Protein AF-A0A9P5JRZ0-F1 (afdb_monomer)

Mean predicted aligned error: 9.79 Å

Sequence (304 aa):
MELWIAKVPDGDSDELYQRGLAAVNDESRARIGRFFRRPDAWRCLLGRLLARHLREHLQSEITFATTSAGKPYIENNRDDNPIAYNVAHDNSFVVLAADFHATSPAVSAIGVDVMKCVLPRSLTLPGFVEILTDQLSPAERVALRQPHPLLSSNITSPTLLQHIFWLWTVKEALTKCLGLGLGFDFSRISLDIFAAVEAYESQTPPLLIDGAPLRGYELTLMEIASPTGDDTYQCVIAKRTFTASEPSDEPRPPAFPTDPTIPLARIIIRPRISFSTGSIIDNEIYMRDAEGVIDTAVDREDKP

Structure (mmCIF, N/CA/C/O backbone):
data_AF-A0A9P5JRZ0-F1
#
_entry.id   AF-A0A9P5JRZ0-F1
#
loop_
_atom_site.group_PDB
_atom_site.id
_atom_site.type_symbol
_atom_site.label_atom_id
_atom_site.label_alt_id
_atom_site.label_comp_id
_atom_site.label_asym_id
_atom_site.label_entity_id
_atom_site.label_seq_id
_atom_site.pdbx_PDB_ins_code
_atom_site.Cartn_x
_atom_site.Cartn_y
_atom_site.Cartn_z
_atom_site.occupancy
_atom_site.B_iso_or_equiv
_atom_site.auth_seq_id
_atom_site.auth_comp_id
_atom_site.auth_asym_id
_atom_site.auth_atom_id
_atom_site.pdbx_PDB_model_num
ATOM 1 N N . MET A 1 1 ? -7.198 14.589 0.208 1.00 83.69 1 MET A N 1
ATOM 2 C CA . MET A 1 1 ? -6.679 13.210 0.320 1.00 83.69 1 MET A CA 1
ATOM 3 C C . MET A 1 1 ? -5.597 13.261 1.365 1.00 83.69 1 MET A C 1
ATOM 5 O O . MET A 1 1 ? -4.731 14.115 1.248 1.00 83.69 1 MET A O 1
ATOM 9 N N . GLU A 1 2 ? -5.647 12.375 2.343 1.00 88.12 2 GLU A N 1
ATOM 10 C CA . GLU A 1 2 ? -4.689 12.332 3.445 1.00 88.12 2 GLU A CA 1
ATOM 11 C C . GLU A 1 2 ? -3.992 10.976 3.517 1.00 88.12 2 GLU A C 1
ATOM 13 O O . GLU A 1 2 ? -4.518 9.969 3.032 1.00 88.12 2 GLU A O 1
ATOM 18 N N . LEU A 1 3 ? -2.797 10.967 4.110 1.00 88.56 3 LEU A N 1
ATOM 19 C CA . LEU A 1 3 ? -1.978 9.780 4.326 1.00 88.56 3 LEU A CA 1
ATOM 20 C C . LEU A 1 3 ? -1.553 9.709 5.792 1.00 88.56 3 LEU A C 1
ATOM 22 O O . LEU A 1 3 ? -0.866 10.582 6.297 1.00 88.56 3 LEU A O 1
ATOM 26 N N . TRP A 1 4 ? -1.865 8.620 6.469 1.00 88.94 4 TRP A N 1
ATOM 27 C CA . TRP A 1 4 ? -1.402 8.351 7.826 1.00 88.94 4 TRP A CA 1
ATOM 28 C C . TRP A 1 4 ? -0.421 7.181 7.816 1.00 88.94 4 TRP A C 1
ATOM 30 O O . TRP A 1 4 ? -0.578 6.254 7.025 1.00 88.94 4 TRP A O 1
ATOM 40 N N . ILE A 1 5 ? 0.618 7.224 8.653 1.00 86.94 5 ILE A N 1
ATOM 41 C CA . ILE A 1 5 ? 1.784 6.329 8.589 1.00 86.94 5 ILE A CA 1
ATOM 42 C C . ILE A 1 5 ? 2.149 5.832 9.998 1.00 86.94 5 ILE A C 1
ATOM 44 O O . ILE A 1 5 ? 2.913 6.451 10.717 1.00 86.94 5 ILE A O 1
ATOM 48 N N . ALA A 1 6 ? 1.705 4.662 10.428 1.00 86.50 6 ALA A N 1
ATOM 49 C CA . ALA A 1 6 ? 2.180 4.085 11.685 1.00 86.50 6 ALA A CA 1
ATOM 50 C C . ALA A 1 6 ? 3.507 3.329 11.494 1.00 86.50 6 ALA A C 1
ATOM 52 O O . ALA A 1 6 ? 3.605 2.460 10.626 1.00 86.50 6 ALA A O 1
ATOM 53 N N . LYS A 1 7 ? 4.514 3.585 12.341 1.00 85.88 7 LYS A N 1
ATOM 54 C CA . LYS A 1 7 ? 5.702 2.723 12.439 1.00 85.88 7 LYS A CA 1
ATOM 55 C C . LYS A 1 7 ? 5.456 1.607 13.449 1.00 85.88 7 LYS A C 1
ATOM 57 O O . LYS A 1 7 ? 5.009 1.860 14.562 1.00 85.88 7 LYS A O 1
ATOM 62 N N . VAL A 1 8 ? 5.804 0.384 13.072 1.00 86.38 8 VAL A N 1
ATOM 63 C CA . VAL A 1 8 ? 5.872 -0.768 13.973 1.00 86.38 8 VAL A CA 1
ATOM 64 C C . VAL A 1 8 ? 6.998 -0.532 14.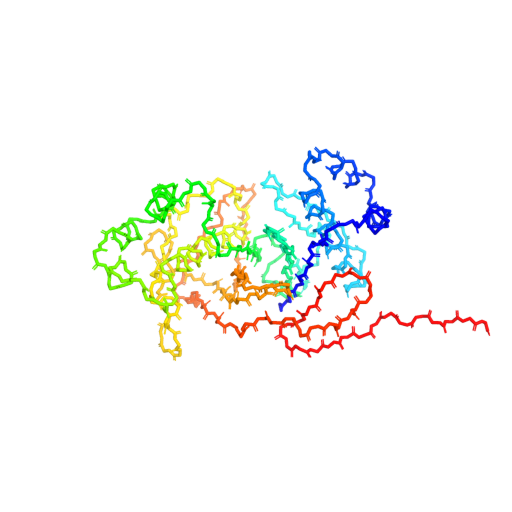994 1.00 86.38 8 VAL A C 1
ATOM 66 O O . VAL A 1 8 ? 8.124 -0.237 14.576 1.00 86.38 8 VAL A O 1
ATOM 69 N N . PRO A 1 9 ? 6.728 -0.648 16.308 1.00 82.38 9 PRO A N 1
ATOM 70 C CA . PRO A 1 9 ? 7.752 -0.495 17.338 1.00 82.38 9 PRO A CA 1
ATOM 71 C C . PRO A 1 9 ? 8.923 -1.470 17.155 1.00 82.38 9 PRO A C 1
ATOM 73 O O . PRO A 1 9 ? 8.731 -2.631 16.786 1.00 82.38 9 PRO A O 1
ATOM 76 N N . ASP A 1 10 ? 10.137 -0.993 17.439 1.00 74.50 10 ASP A N 1
ATOM 77 C CA . ASP A 1 10 ? 11.334 -1.834 17.491 1.00 74.50 10 ASP A CA 1
ATOM 78 C C . ASP A 1 10 ? 11.529 -2.342 18.932 1.00 74.50 10 ASP A C 1
ATOM 80 O O . ASP A 1 10 ? 11.393 -1.570 19.878 1.00 74.50 10 ASP A O 1
ATOM 84 N N . GLY A 1 11 ? 11.896 -3.614 19.114 1.00 74.62 11 GLY A N 1
ATOM 85 C CA . GLY A 1 11 ? 12.234 -4.166 20.436 1.00 74.62 11 GLY A CA 1
ATOM 86 C C . GLY A 1 11 ? 11.036 -4.556 21.316 1.00 74.62 11 GLY A C 1
ATOM 87 O O . GLY A 1 11 ? 9.965 -4.906 20.811 1.00 74.62 11 GLY A O 1
ATOM 88 N N . ASP A 1 12 ? 11.255 -4.567 22.638 1.00 72.56 12 ASP A N 1
ATOM 89 C CA . ASP A 1 12 ? 10.229 -4.914 23.630 1.00 72.56 12 ASP A CA 1
ATOM 90 C C . ASP A 1 12 ? 9.210 -3.778 23.761 1.00 72.56 12 ASP A C 1
ATOM 92 O O . ASP A 1 12 ? 9.544 -2.632 24.055 1.00 72.56 12 ASP A O 1
ATOM 96 N N . SER A 1 13 ? 7.962 -4.111 23.466 1.00 81.81 13 SER A N 1
ATOM 97 C CA . SER A 1 13 ? 6.842 -3.183 23.322 1.00 81.81 13 SER A CA 1
ATOM 98 C C . SER A 1 13 ? 5.546 -3.833 23.814 1.00 81.81 13 SER A C 1
ATOM 100 O O . SER A 1 13 ? 4.451 -3.526 23.341 1.00 81.81 13 SER A O 1
ATOM 102 N N . ASP A 1 14 ? 5.652 -4.779 24.749 1.00 84.50 14 ASP A N 1
ATOM 103 C CA . ASP A 1 14 ? 4.526 -5.627 25.127 1.00 84.50 14 ASP A CA 1
ATOM 104 C C . ASP A 1 14 ? 3.407 -4.868 25.840 1.00 84.50 14 ASP A C 1
ATOM 106 O O . ASP A 1 14 ? 2.242 -5.054 25.489 1.00 84.50 14 ASP A O 1
ATOM 110 N N . GLU A 1 15 ? 3.724 -3.972 26.776 1.00 80.94 15 GLU A N 1
ATOM 111 C CA . GLU A 1 15 ? 2.713 -3.149 27.461 1.00 80.94 15 GLU A CA 1
ATOM 112 C C . GLU A 1 15 ? 1.883 -2.338 26.466 1.00 80.94 15 GLU A C 1
ATOM 114 O O . GLU A 1 15 ? 0.653 -2.281 26.518 1.00 80.94 15 GLU A O 1
ATOM 119 N N . LEU A 1 16 ? 2.576 -1.747 25.508 1.00 82.19 16 LEU A N 1
ATOM 120 C CA . LEU A 1 16 ? 1.994 -0.950 24.458 1.00 82.19 16 LEU A CA 1
ATOM 121 C C . LEU A 1 16 ? 1.150 -1.785 23.496 1.00 82.19 16 LEU A C 1
ATOM 123 O O . LEU A 1 16 ? 0.033 -1.399 23.149 1.00 82.19 16 LEU A O 1
ATOM 127 N N . TYR A 1 17 ? 1.637 -2.963 23.117 1.00 83.50 17 TYR A N 1
ATOM 128 C CA . TYR A 1 17 ? 0.852 -3.907 22.338 1.00 83.50 17 TYR A CA 1
ATOM 129 C C . TYR A 1 17 ? -0.448 -4.275 23.058 1.00 83.50 17 TYR A C 1
ATOM 131 O O . TYR A 1 17 ? -1.508 -4.313 22.434 1.00 83.50 17 TYR A O 1
ATOM 139 N N . GLN A 1 18 ? -0.392 -4.525 24.372 1.00 86.25 18 GLN A N 1
ATOM 140 C CA . GLN A 1 18 ? -1.586 -4.827 25.164 1.00 86.25 18 GLN A CA 1
ATOM 141 C C . GLN A 1 18 ? -2.550 -3.636 25.216 1.00 86.25 18 GLN A C 1
ATOM 143 O O . GLN A 1 18 ? -3.758 -3.832 25.065 1.00 86.25 18 GLN A O 1
ATOM 148 N N . ARG A 1 19 ? -2.039 -2.404 25.351 1.00 85.88 19 ARG A N 1
ATOM 149 C CA . ARG A 1 19 ? -2.852 -1.178 25.256 1.00 85.88 19 ARG A CA 1
ATOM 150 C C . ARG A 1 19 ? -3.543 -1.066 23.897 1.00 85.88 19 ARG A C 1
ATOM 152 O O . ARG A 1 19 ? -4.751 -0.845 23.849 1.00 85.88 19 ARG A O 1
ATOM 159 N N . GLY A 1 20 ? -2.817 -1.287 22.802 1.00 86.00 20 GLY A N 1
ATOM 160 C CA . GLY A 1 20 ? -3.388 -1.282 21.457 1.00 86.00 20 GLY A CA 1
ATOM 161 C C . GLY A 1 20 ? -4.443 -2.376 21.268 1.00 86.00 20 GLY A C 1
ATOM 162 O O . GLY A 1 20 ? -5.524 -2.110 20.745 1.00 86.00 20 GLY A O 1
ATOM 163 N N . LEU A 1 21 ? -4.193 -3.595 21.759 1.00 87.19 21 LEU A N 1
ATOM 164 C CA . LEU A 1 21 ? -5.193 -4.664 21.741 1.00 87.19 21 LEU A CA 1
ATOM 165 C C . LEU A 1 21 ? -6.454 -4.283 22.522 1.00 87.19 21 LEU A C 1
ATOM 167 O O . LEU A 1 21 ? -7.561 -4.587 22.084 1.00 87.19 21 LEU A O 1
ATOM 171 N N . ALA A 1 22 ? -6.324 -3.633 23.680 1.00 86.38 22 ALA A N 1
ATOM 172 C CA . ALA A 1 22 ? -7.466 -3.150 24.455 1.00 86.38 22 ALA A CA 1
ATOM 173 C C . ALA A 1 22 ? -8.319 -2.126 23.682 1.00 86.38 22 ALA A C 1
ATOM 175 O O . ALA A 1 22 ? -9.522 -2.055 23.909 1.00 86.38 22 ALA A O 1
ATOM 176 N N . ALA A 1 23 ? -7.727 -1.405 22.726 1.00 84.50 23 ALA A N 1
ATOM 177 C CA . ALA A 1 23 ? -8.405 -0.417 21.895 1.00 84.50 23 ALA A CA 1
ATOM 178 C C . ALA A 1 23 ? -9.133 -0.992 20.658 1.00 84.50 23 ALA A C 1
ATOM 180 O O . ALA A 1 23 ? -9.795 -0.232 19.946 1.00 84.50 23 ALA A O 1
ATOM 181 N N . VAL A 1 24 ? -9.061 -2.300 20.385 1.00 85.88 24 VAL A N 1
ATOM 182 C CA . VAL A 1 24 ? -9.801 -2.938 19.279 1.00 85.88 24 VAL A CA 1
ATOM 183 C C . VAL A 1 24 ? -10.891 -3.886 19.786 1.00 85.88 24 VAL A C 1
ATOM 185 O O . VAL A 1 24 ? -10.841 -4.374 20.915 1.00 85.88 24 VAL A O 1
ATOM 188 N N . ASN A 1 25 ? -11.888 -4.161 18.939 1.00 87.25 25 ASN A N 1
ATOM 189 C CA . ASN A 1 25 ? -12.967 -5.097 19.265 1.00 87.25 25 ASN A CA 1
ATOM 190 C C . ASN A 1 25 ? -12.468 -6.553 19.364 1.00 87.25 25 ASN A C 1
ATOM 192 O O . ASN A 1 25 ? -11.380 -6.895 18.890 1.00 87.25 25 ASN A O 1
ATOM 196 N N . ASP A 1 26 ? -13.279 -7.426 19.964 1.00 90.94 26 ASP A N 1
ATOM 197 C CA . ASP A 1 26 ? -12.890 -8.816 20.235 1.00 90.94 26 ASP A CA 1
ATOM 198 C C . ASP A 1 26 ? -12.623 -9.630 18.968 1.00 90.94 26 ASP A C 1
ATOM 200 O O . ASP A 1 26 ? -11.699 -10.444 18.941 1.00 90.94 26 ASP A O 1
ATOM 204 N N . GLU A 1 27 ? -13.358 -9.366 17.887 1.00 89.81 27 GLU A N 1
ATOM 205 C CA . GLU A 1 27 ? -13.106 -9.992 16.588 1.00 89.81 27 GLU A CA 1
ATOM 206 C C . GLU A 1 27 ? -11.708 -9.636 16.055 1.00 89.81 27 GLU A C 1
ATOM 208 O O . GLU A 1 27 ? -10.939 -10.514 15.649 1.00 89.81 27 GLU A O 1
ATOM 213 N N . SER A 1 28 ? -11.338 -8.352 16.109 1.00 89.31 28 SER A N 1
ATOM 214 C CA . SER A 1 28 ? -10.008 -7.885 15.710 1.00 89.31 28 SER A CA 1
ATOM 215 C C . SER A 1 28 ? -8.934 -8.479 16.611 1.00 89.31 28 SER A C 1
ATOM 217 O O . SER A 1 28 ? -7.938 -8.985 16.100 1.00 89.31 28 SER A O 1
ATOM 219 N N . ARG A 1 29 ? -9.150 -8.493 17.932 1.00 93.38 29 ARG A N 1
ATOM 220 C CA . ARG A 1 29 ? -8.233 -9.090 18.914 1.00 93.38 29 ARG A CA 1
ATOM 221 C C . ARG A 1 29 ? -7.984 -10.571 18.614 1.00 93.38 29 ARG A C 1
ATOM 223 O O . ARG A 1 29 ? -6.832 -11.000 18.561 1.00 93.38 29 ARG A O 1
ATOM 230 N N . ALA A 1 30 ? -9.043 -11.335 18.343 1.00 94.12 30 ALA A N 1
ATOM 231 C CA . ALA A 1 30 ? -8.952 -12.747 17.987 1.00 94.12 30 ALA A CA 1
ATOM 232 C C . ALA A 1 30 ? -8.201 -12.962 16.666 1.00 94.12 30 ALA A C 1
ATOM 234 O O . ALA A 1 30 ? -7.368 -13.861 16.572 1.00 94.12 30 ALA A O 1
ATOM 235 N N . ARG A 1 31 ? -8.453 -12.130 15.646 1.00 92.31 31 ARG A N 1
ATOM 236 C CA . ARG A 1 31 ? -7.736 -12.193 14.363 1.00 92.31 31 ARG A CA 1
ATOM 237 C C . ARG A 1 31 ? -6.253 -11.860 14.519 1.00 92.31 31 ARG A C 1
ATOM 239 O O . ARG A 1 31 ? -5.422 -12.569 13.961 1.00 92.31 31 ARG A O 1
ATOM 246 N N . ILE A 1 32 ? -5.924 -10.827 15.292 1.00 94.94 32 ILE A N 1
ATOM 247 C CA . ILE A 1 32 ? -4.542 -10.430 15.585 1.00 94.94 32 ILE A CA 1
ATOM 248 C C . ILE A 1 32 ? -3.807 -11.559 16.333 1.00 94.94 32 ILE A C 1
ATOM 250 O O . ILE A 1 32 ? -2.664 -11.873 16.010 1.00 94.94 32 ILE A O 1
ATOM 254 N N . GLY A 1 33 ? -4.477 -12.237 17.269 1.00 93.38 33 GLY A N 1
ATOM 255 C CA . GLY A 1 33 ? -3.911 -13.366 18.015 1.00 93.38 33 GLY A CA 1
ATOM 256 C C . GLY A 1 33 ? -3.585 -14.614 17.181 1.00 93.38 33 GLY A C 1
ATOM 257 O O . GLY A 1 33 ? -2.902 -15.503 17.679 1.00 93.38 33 GLY A O 1
ATOM 258 N N . ARG A 1 34 ? -4.041 -14.701 15.921 1.00 95.56 34 ARG A N 1
ATOM 259 C CA . ARG A 1 34 ? -3.742 -15.833 15.018 1.00 95.56 34 ARG A CA 1
ATOM 260 C C . ARG A 1 34 ? -2.405 -15.700 14.289 1.00 95.56 34 ARG A C 1
ATOM 262 O O . ARG A 1 34 ? -1.953 -16.674 13.691 1.00 95.56 34 ARG A O 1
ATOM 269 N N . PHE A 1 35 ? -1.783 -14.521 14.288 1.00 94.19 35 PHE A N 1
ATOM 270 C CA . PHE A 1 35 ? -0.494 -14.339 13.626 1.00 94.19 35 PHE A CA 1
ATOM 271 C C . PHE A 1 35 ? 0.615 -15.046 14.403 1.00 94.19 35 PHE A C 1
ATOM 273 O O . PHE A 1 35 ? 0.828 -14.787 15.583 1.00 94.19 35 PHE A O 1
ATOM 280 N N . PHE A 1 36 ? 1.366 -15.903 13.709 1.00 93.44 36 PHE A N 1
ATOM 281 C CA . PHE A 1 36 ? 2.522 -16.584 14.291 1.00 93.44 36 PHE A CA 1
ATOM 282 C C . PHE A 1 36 ? 3.660 -15.608 14.621 1.00 93.44 36 PHE A C 1
ATOM 284 O O . PHE A 1 36 ? 4.330 -15.739 15.643 1.00 93.44 36 PHE A O 1
ATOM 291 N N . ARG A 1 37 ? 3.894 -14.614 13.753 1.00 92.31 37 ARG A N 1
ATOM 292 C CA . ARG A 1 37 ? 4.981 -13.645 13.920 1.00 92.31 37 ARG A CA 1
ATOM 293 C C . ARG A 1 37 ? 4.463 -12.357 14.551 1.00 92.31 37 ARG A C 1
ATOM 295 O O . ARG A 1 37 ? 3.553 -11.718 14.027 1.00 92.31 37 ARG A O 1
ATOM 302 N N . ARG A 1 38 ? 5.133 -11.919 15.620 1.00 91.25 38 ARG A N 1
ATOM 303 C CA . ARG A 1 38 ? 4.838 -10.669 16.338 1.00 91.25 38 ARG A CA 1
ATOM 304 C C . ARG A 1 38 ? 4.779 -9.420 15.436 1.00 91.25 38 ARG A C 1
ATOM 306 O O . ARG A 1 38 ? 3.836 -8.652 15.603 1.00 91.25 38 ARG A O 1
ATOM 313 N N . PRO A 1 39 ? 5.686 -9.215 14.457 1.00 91.62 39 PRO A N 1
ATOM 314 C CA . PRO A 1 39 ? 5.591 -8.070 13.548 1.00 91.62 39 PRO A CA 1
ATOM 315 C C . PRO A 1 39 ? 4.323 -8.066 12.687 1.00 91.62 39 PRO A C 1
ATOM 317 O O . PRO A 1 39 ? 3.767 -7.005 12.426 1.00 91.62 39 PRO A O 1
ATOM 320 N N . ASP A 1 40 ? 3.833 -9.235 12.269 1.00 93.75 40 ASP A N 1
ATOM 321 C CA . ASP A 1 40 ? 2.613 -9.331 11.457 1.00 93.75 40 ASP A CA 1
ATOM 322 C C . ASP A 1 40 ? 1.378 -9.002 12.312 1.00 93.75 40 ASP A C 1
ATOM 324 O O . ASP A 1 40 ? 0.487 -8.273 11.871 1.00 93.75 40 ASP A O 1
ATOM 328 N N . ALA A 1 41 ? 1.373 -9.452 13.573 1.00 94.31 41 ALA A N 1
ATOM 329 C CA . ALA A 1 41 ? 0.354 -9.087 14.554 1.00 94.31 41 ALA A CA 1
ATOM 330 C C . ALA A 1 41 ? 0.321 -7.567 14.799 1.00 94.31 41 ALA A C 1
ATOM 332 O O . ALA A 1 41 ? -0.753 -6.965 14.782 1.00 94.31 41 ALA A O 1
ATOM 333 N N . TRP A 1 42 ? 1.492 -6.937 14.950 1.00 93.06 42 TRP A N 1
ATOM 334 C CA . TRP A 1 42 ? 1.631 -5.483 15.059 1.00 93.06 42 TRP A CA 1
ATOM 335 C C . TRP A 1 42 ? 1.083 -4.744 13.840 1.00 93.06 42 TRP A C 1
ATOM 337 O O . TRP A 1 42 ? 0.300 -3.812 14.001 1.00 93.06 42 TRP A O 1
ATOM 347 N N . ARG A 1 43 ? 1.443 -5.162 12.620 1.00 94.44 43 ARG A N 1
ATOM 348 C CA . ARG A 1 43 ? 0.928 -4.527 11.395 1.00 94.44 43 ARG A CA 1
ATOM 349 C C . ARG A 1 43 ? -0.589 -4.632 11.299 1.00 94.44 43 ARG A C 1
ATOM 351 O O . ARG A 1 43 ? -1.253 -3.662 10.940 1.00 94.44 43 ARG A O 1
ATOM 358 N N . CYS A 1 44 ? -1.146 -5.787 11.668 1.00 93.94 44 CYS A N 1
ATOM 359 C CA . CYS A 1 44 ? -2.592 -5.962 11.717 1.00 93.94 44 CYS A CA 1
ATOM 360 C C . CYS A 1 44 ? -3.239 -5.046 12.764 1.00 93.94 44 CYS A C 1
ATOM 362 O O . CYS A 1 44 ? -4.233 -4.390 12.453 1.00 93.94 44 CYS A O 1
ATOM 364 N N . LEU A 1 45 ? -2.665 -4.962 13.967 1.00 93.19 45 LEU A N 1
ATOM 365 C CA . LEU A 1 45 ? -3.140 -4.086 15.035 1.00 93.19 45 LEU A CA 1
ATOM 366 C C . LEU A 1 45 ? -3.123 -2.613 14.607 1.00 93.19 45 LEU A C 1
ATOM 368 O O . LEU A 1 45 ? -4.160 -1.958 14.648 1.00 93.19 45 LEU A O 1
ATOM 372 N N . LEU A 1 46 ? -1.986 -2.111 14.125 1.00 92.50 46 LEU A N 1
ATOM 373 C CA . LEU A 1 46 ? -1.840 -0.723 13.682 1.00 92.50 46 LEU A CA 1
ATOM 374 C C . LEU A 1 46 ? -2.783 -0.383 12.524 1.00 92.50 46 LEU A C 1
ATOM 376 O O . LEU A 1 46 ? -3.369 0.692 12.520 1.00 92.50 46 LEU A O 1
ATOM 380 N N . GLY A 1 47 ? -3.018 -1.307 11.587 1.00 92.31 47 GLY A N 1
ATOM 381 C CA . GLY A 1 47 ? -4.004 -1.100 10.521 1.00 92.31 47 GLY A CA 1
ATOM 382 C C . GLY A 1 47 ? -5.432 -0.924 11.052 1.00 92.31 47 GLY A C 1
ATOM 383 O O . GLY A 1 47 ? -6.199 -0.122 10.518 1.00 92.31 47 GLY A O 1
ATOM 384 N N . ARG A 1 48 ? -5.795 -1.632 12.132 1.00 91.06 48 ARG A N 1
ATOM 385 C CA . ARG A 1 48 ? -7.091 -1.457 12.813 1.00 91.06 48 ARG A CA 1
ATOM 386 C C . ARG A 1 48 ? -7.157 -0.153 13.595 1.00 91.06 48 ARG A C 1
ATOM 388 O O . ARG A 1 48 ? -8.200 0.494 13.568 1.00 91.06 48 ARG A O 1
ATOM 395 N N . LEU A 1 49 ? -6.069 0.235 14.256 1.00 89.69 49 LEU A N 1
ATOM 396 C CA . LEU A 1 49 ? -5.998 1.492 14.997 1.00 89.69 49 LEU A CA 1
ATOM 397 C C . LEU A 1 49 ? -6.046 2.705 14.061 1.00 89.69 49 LEU A C 1
ATOM 399 O O . LEU A 1 49 ? -6.786 3.634 14.345 1.00 89.69 49 LEU A O 1
ATOM 403 N N . LEU A 1 50 ? -5.378 2.662 12.905 1.00 90.25 50 LEU A N 1
ATOM 404 C CA . LEU A 1 50 ? -5.480 3.700 11.871 1.00 90.25 50 LEU A CA 1
ATOM 405 C C . LEU A 1 50 ? -6.913 3.839 11.333 1.00 90.25 50 LEU A C 1
ATOM 407 O O . LEU A 1 50 ? -7.421 4.947 11.202 1.00 90.25 50 LEU A O 1
ATOM 411 N N . ALA A 1 51 ? -7.601 2.725 11.062 1.00 89.00 51 ALA A N 1
ATOM 412 C CA . ALA A 1 51 ? -9.005 2.773 10.650 1.00 89.00 51 ALA A CA 1
ATOM 413 C C . ALA A 1 51 ? -9.914 3.301 11.773 1.00 89.00 51 ALA A C 1
ATOM 415 O O . ALA A 1 51 ? -10.853 4.046 11.520 1.00 89.00 51 ALA A O 1
ATOM 416 N N . ARG A 1 52 ? -9.637 2.959 13.033 1.00 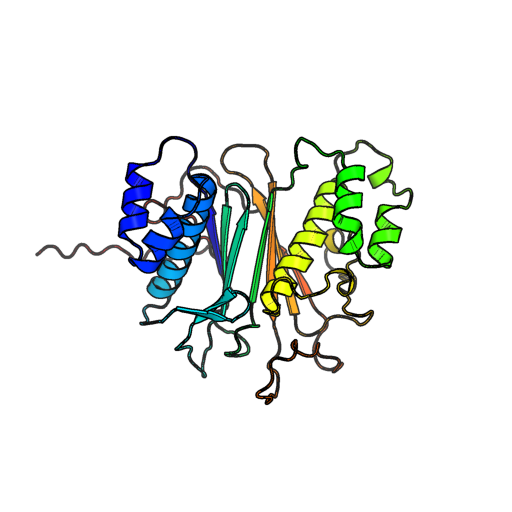86.50 52 ARG A N 1
ATOM 417 C CA . ARG A 1 52 ? -10.343 3.554 14.170 1.00 86.50 52 ARG A CA 1
ATOM 418 C C . ARG A 1 52 ? -10.076 5.060 14.264 1.00 86.50 52 ARG A C 1
ATOM 420 O O . ARG A 1 52 ? -11.023 5.807 14.480 1.00 86.50 52 ARG A O 1
ATOM 427 N N . HIS A 1 53 ? -8.841 5.498 14.048 1.00 85.81 53 HIS A N 1
ATOM 428 C CA . HIS A 1 53 ? -8.514 6.916 14.021 1.00 85.81 53 HIS A CA 1
ATOM 429 C C . HIS A 1 53 ? -9.277 7.648 12.909 1.00 85.81 53 HIS A C 1
ATOM 431 O O . HIS A 1 53 ? -9.807 8.721 13.161 1.00 85.81 53 HIS A O 1
ATOM 437 N N . LEU A 1 54 ? -9.452 7.036 11.727 1.00 86.19 54 LEU A N 1
ATOM 438 C CA . LEU A 1 54 ? -10.323 7.580 10.673 1.00 86.19 54 LEU A CA 1
ATOM 439 C C . LEU A 1 54 ? -11.721 7.916 11.200 1.00 86.19 54 LEU A C 1
ATOM 441 O O . LEU A 1 54 ? -12.248 8.987 10.920 1.00 86.19 54 LEU A O 1
ATOM 445 N N . ARG A 1 55 ? -12.322 7.004 11.971 1.00 85.94 55 ARG A N 1
ATOM 446 C CA . ARG A 1 55 ? -13.642 7.218 12.579 1.00 85.94 55 ARG A CA 1
ATOM 447 C C . ARG A 1 55 ? -13.632 8.404 13.542 1.00 85.94 55 ARG A C 1
ATOM 449 O O . ARG A 1 55 ? -14.551 9.215 13.504 1.00 85.94 55 ARG A O 1
ATOM 456 N N . GLU A 1 56 ? -12.617 8.486 14.396 1.00 84.50 56 GLU A N 1
ATOM 457 C CA . GLU A 1 56 ? -12.474 9.562 15.383 1.00 84.50 56 GLU A CA 1
ATOM 458 C C . GLU A 1 56 ? -12.278 10.920 14.692 1.00 84.50 56 GLU A C 1
ATOM 460 O O . GLU A 1 56 ? -12.984 11.874 15.012 1.00 84.50 56 GLU A O 1
ATOM 465 N N . HIS A 1 57 ? -11.414 10.973 13.674 1.00 83.06 57 HIS A N 1
ATOM 466 C CA . HIS A 1 57 ? -11.171 12.153 12.844 1.00 83.06 57 HIS A CA 1
ATOM 467 C C . HIS A 1 57 ? -12.449 12.650 12.151 1.00 83.06 57 HIS A C 1
ATOM 469 O O . HIS A 1 57 ? -12.721 13.845 12.104 1.00 83.06 57 HIS A O 1
ATOM 475 N N . LEU A 1 58 ? -13.286 11.728 11.669 1.00 83.25 58 LEU A N 1
ATOM 476 C CA . LEU A 1 58 ? -14.554 12.059 11.021 1.00 83.25 58 LEU A CA 1
ATOM 477 C C . LEU A 1 58 ? -15.669 12.483 11.984 1.00 83.25 58 LEU A C 1
ATOM 479 O O . LEU A 1 58 ? -16.742 12.855 11.508 1.00 83.25 58 LEU A O 1
ATOM 483 N N . GLN A 1 59 ? -15.463 12.367 13.302 1.00 81.62 59 GLN A N 1
ATOM 484 C CA . GLN A 1 59 ? -16.457 12.671 14.341 1.00 81.62 59 GLN A CA 1
ATOM 485 C C . GLN A 1 59 ? -17.844 12.064 14.048 1.00 81.62 59 GLN A C 1
ATOM 487 O O . GLN A 1 59 ? -18.884 12.666 14.321 1.00 81.62 59 GLN A O 1
ATOM 492 N N . SER A 1 60 ? -17.869 10.872 13.448 1.00 75.75 60 SER A N 1
ATOM 493 C CA . SER A 1 60 ? -19.092 10.217 12.985 1.00 75.75 60 SER A CA 1
ATOM 494 C C . SER A 1 60 ? -19.096 8.729 13.310 1.00 75.75 60 SER A C 1
ATOM 496 O O . SER A 1 60 ? -18.060 8.064 13.358 1.00 75.75 60 SER A O 1
ATOM 498 N N . GLU A 1 61 ? -20.294 8.192 13.530 1.00 81.38 61 GLU A N 1
ATOM 499 C CA . GLU A 1 61 ? -20.518 6.771 13.794 1.00 81.38 61 GLU A CA 1
ATOM 500 C C . GLU A 1 61 ? -20.415 5.971 12.490 1.00 81.38 61 GLU A C 1
ATOM 502 O O . GLU A 1 61 ? -21.425 5.589 11.903 1.00 81.38 61 GLU A O 1
ATOM 507 N N . ILE A 1 62 ? -19.193 5.745 11.999 1.00 84.94 62 ILE A N 1
ATOM 508 C CA . ILE A 1 62 ? -18.956 4.928 10.801 1.00 84.94 62 ILE A CA 1
ATOM 509 C C . ILE A 1 62 ? -18.698 3.454 11.132 1.00 84.94 62 ILE A C 1
ATOM 511 O O . ILE A 1 62 ? -17.891 3.109 12.008 1.00 84.94 62 ILE A O 1
ATOM 515 N N . THR A 1 63 ? -19.342 2.559 10.387 1.00 87.44 63 THR A N 1
ATOM 516 C CA . THR A 1 63 ? -19.112 1.113 10.423 1.00 87.44 63 THR A CA 1
ATOM 517 C C . THR A 1 63 ? -18.191 0.697 9.282 1.00 87.44 63 THR A C 1
ATOM 519 O O . THR A 1 63 ? -18.251 1.216 8.169 1.00 87.44 63 THR A O 1
ATOM 522 N N . PHE A 1 64 ? -17.289 -0.238 9.577 1.00 88.19 64 PHE A N 1
ATOM 523 C CA . PHE A 1 64 ? -16.337 -0.761 8.604 1.00 88.19 64 PHE A CA 1
ATOM 524 C C . PHE A 1 64 ? -16.740 -2.168 8.193 1.00 88.19 64 PHE A C 1
ATOM 526 O O . PHE A 1 64 ? -17.010 -3.005 9.054 1.00 88.19 64 PHE A O 1
ATOM 533 N N . ALA A 1 65 ? -16.679 -2.443 6.897 1.00 87.25 65 ALA A N 1
ATOM 534 C CA . ALA A 1 65 ? -16.893 -3.763 6.324 1.00 87.25 65 ALA A CA 1
ATOM 535 C C . ALA A 1 65 ? -15.753 -4.118 5.360 1.00 87.25 65 ALA A C 1
ATOM 537 O O . ALA A 1 65 ? -14.836 -3.328 5.118 1.00 87.25 65 ALA A O 1
ATOM 538 N N . THR A 1 66 ? -15.772 -5.340 4.832 1.00 85.50 66 THR A N 1
ATOM 539 C CA . THR A 1 66 ? -14.804 -5.807 3.834 1.00 85.50 66 THR A CA 1
ATOM 540 C C . THR A 1 66 ? -15.521 -6.443 2.661 1.00 85.50 66 THR A C 1
ATOM 542 O O . THR A 1 66 ? -16.449 -7.223 2.853 1.00 85.50 66 THR A O 1
ATOM 545 N N . THR A 1 67 ? -15.063 -6.146 1.450 1.00 83.94 67 THR A N 1
ATOM 546 C CA . THR A 1 67 ? -15.533 -6.819 0.230 1.00 83.94 67 THR A CA 1
ATOM 547 C C . THR A 1 67 ? -15.170 -8.307 0.242 1.00 83.94 67 THR A C 1
ATOM 549 O O . THR A 1 67 ? -14.332 -8.748 1.032 1.00 83.94 67 THR A O 1
ATOM 552 N N . SER A 1 68 ? -15.730 -9.082 -0.690 1.00 81.12 68 SER A N 1
ATOM 553 C CA . SER A 1 68 ? -15.347 -10.486 -0.914 1.00 81.12 68 SER A CA 1
ATOM 554 C C . SER A 1 68 ? -13.858 -10.660 -1.248 1.00 81.12 68 SER A C 1
ATOM 556 O O . SER A 1 68 ? -13.262 -11.670 -0.883 1.00 81.12 68 SER A O 1
ATOM 558 N N . ALA A 1 69 ? -13.236 -9.655 -1.875 1.00 77.75 69 ALA A N 1
ATOM 559 C CA . ALA A 1 69 ? -11.799 -9.599 -2.148 1.00 77.75 69 ALA A CA 1
ATOM 560 C C . ALA A 1 69 ? -10.960 -9.124 -0.940 1.00 77.75 69 ALA A C 1
ATOM 562 O O . ALA A 1 69 ? -9.741 -8.997 -1.038 1.00 77.75 69 ALA A O 1
ATOM 563 N N . GLY A 1 70 ? -11.594 -8.835 0.202 1.00 80.88 70 GLY A N 1
ATOM 564 C CA . GLY A 1 70 ? -10.935 -8.419 1.440 1.00 80.88 70 GLY A CA 1
ATOM 565 C C . GLY A 1 70 ? -10.608 -6.927 1.535 1.00 80.88 70 GLY A C 1
ATOM 566 O O . GLY A 1 70 ? -10.032 -6.506 2.540 1.00 80.88 70 GLY A O 1
ATOM 567 N N . LYS A 1 71 ? -10.982 -6.108 0.540 1.00 86.06 71 LYS A N 1
ATOM 568 C CA . LYS A 1 71 ? -10.779 -4.651 0.591 1.00 86.06 71 LYS A CA 1
ATOM 569 C C . LYS A 1 71 ? -11.704 -4.017 1.642 1.00 86.06 71 LYS A C 1
ATOM 571 O O . LYS A 1 71 ? -12.916 -4.224 1.536 1.00 86.06 71 LYS A O 1
ATOM 576 N N . PRO A 1 72 ? -11.171 -3.267 2.624 1.00 87.19 72 PRO A N 1
ATOM 577 C CA . PRO A 1 72 ? -11.982 -2.595 3.631 1.00 87.19 72 PRO A CA 1
ATOM 578 C C . PRO A 1 72 ? -12.688 -1.354 3.062 1.00 87.19 72 PRO A C 1
ATOM 580 O O . PRO A 1 72 ? -12.153 -0.702 2.166 1.00 87.19 72 PRO A O 1
ATOM 583 N N . TYR A 1 73 ? -13.878 -1.041 3.577 1.00 88.69 73 TYR A N 1
ATOM 584 C CA . TYR A 1 73 ? -14.674 0.129 3.194 1.00 88.69 73 TYR A CA 1
ATOM 585 C C . TYR A 1 73 ? -15.598 0.589 4.331 1.00 88.69 73 TYR A C 1
ATOM 587 O O . TYR A 1 73 ? -15.788 -0.132 5.313 1.00 88.69 73 TYR A O 1
ATOM 595 N N . ILE A 1 74 ? -16.153 1.797 4.198 1.00 89.19 74 ILE A N 1
ATOM 596 C CA . ILE A 1 74 ? -17.173 2.334 5.108 1.00 89.19 74 ILE A CA 1
ATOM 597 C C . ILE A 1 74 ? -18.539 1.842 4.628 1.00 89.19 74 ILE A C 1
ATOM 599 O O . ILE A 1 74 ? -18.936 2.142 3.507 1.00 89.19 74 ILE A O 1
ATOM 603 N N . GLU A 1 75 ? -19.235 1.062 5.449 1.00 87.56 75 GLU A N 1
ATOM 604 C CA . GLU A 1 75 ? -20.507 0.430 5.078 1.00 87.56 75 GLU A CA 1
ATOM 605 C C . GLU A 1 75 ? -21.662 1.434 5.057 1.00 87.56 75 GLU A C 1
ATOM 607 O O . GLU A 1 75 ? -22.443 1.458 4.111 1.00 87.56 75 GLU A O 1
ATOM 612 N N . ASN A 1 76 ? -21.733 2.309 6.057 1.00 87.62 76 ASN A N 1
ATOM 613 C CA . ASN A 1 76 ? -22.708 3.393 6.143 1.00 87.62 76 ASN A CA 1
ATOM 614 C C . ASN A 1 76 ? -22.141 4.715 5.595 1.00 87.62 76 ASN A C 1
ATOM 616 O O . ASN A 1 76 ? -22.189 5.756 6.254 1.00 87.62 76 ASN A O 1
ATOM 620 N N . ASN A 1 77 ? -21.553 4.658 4.399 1.00 83.69 77 ASN A N 1
ATOM 621 C CA . ASN A 1 77 ? -20.958 5.823 3.750 1.00 83.69 77 ASN A CA 1
ATOM 622 C C . ASN A 1 77 ? -22.030 6.827 3.310 1.00 83.69 77 ASN A C 1
ATOM 624 O O . ASN A 1 77 ? -23.171 6.454 3.042 1.00 83.69 77 ASN A O 1
ATOM 628 N N . ARG A 1 78 ? -21.660 8.103 3.214 1.00 78.94 78 ARG A N 1
ATOM 629 C CA . ARG A 1 78 ? -22.584 9.152 2.782 1.00 78.94 78 ARG A CA 1
ATOM 630 C C . ARG A 1 78 ? -22.593 9.273 1.261 1.00 78.94 78 ARG A C 1
ATOM 632 O O . ARG A 1 78 ? -21.530 9.299 0.651 1.00 78.94 78 ARG A O 1
ATOM 639 N N . ASP A 1 79 ? -23.770 9.431 0.663 1.00 77.25 79 ASP A N 1
ATOM 640 C CA . ASP A 1 79 ? -23.890 9.618 -0.790 1.00 77.25 79 ASP A CA 1
ATOM 641 C C . ASP A 1 79 ? -23.454 11.021 -1.250 1.00 77.25 79 ASP A C 1
ATOM 643 O O . ASP A 1 79 ? -22.949 11.184 -2.358 1.00 77.25 79 ASP A O 1
ATOM 647 N N . ASP A 1 80 ? -23.647 12.040 -0.402 1.00 78.50 80 ASP A N 1
ATOM 648 C CA . ASP A 1 80 ? -23.370 13.451 -0.707 1.00 78.50 80 ASP A CA 1
ATOM 649 C C . ASP A 1 80 ? -21.883 13.816 -0.605 1.00 78.50 80 ASP A C 1
ATOM 651 O O . ASP A 1 80 ? -21.408 14.711 -1.304 1.00 78.50 80 ASP A O 1
ATOM 655 N N . ASN A 1 81 ? -21.149 13.117 0.257 1.00 80.50 81 ASN A N 1
ATOM 656 C CA . ASN A 1 81 ? -19.712 13.267 0.423 1.00 80.50 81 ASN A CA 1
ATOM 657 C C . ASN A 1 81 ? -19.092 11.921 0.822 1.00 80.50 81 ASN A C 1
ATOM 659 O O . ASN A 1 81 ? -18.793 11.707 2.004 1.00 80.50 81 ASN A O 1
ATOM 663 N N . PRO A 1 82 ? -18.954 10.987 -0.133 1.00 86.69 82 PRO A N 1
ATOM 664 C CA . PRO A 1 82 ? -18.455 9.665 0.174 1.00 86.69 82 PRO A CA 1
ATOM 665 C C . PRO A 1 82 ? -16.982 9.723 0.551 1.00 86.69 82 PRO A C 1
ATOM 667 O O . PRO A 1 82 ? -16.184 10.470 -0.021 1.00 86.69 82 PRO A O 1
ATOM 670 N N . ILE A 1 83 ? -16.621 8.879 1.508 1.00 89.12 83 ILE A N 1
ATOM 671 C CA . ILE A 1 83 ? -15.255 8.746 1.994 1.00 89.12 83 ILE A CA 1
ATOM 672 C C . ILE A 1 83 ? -14.735 7.378 1.587 1.00 89.12 83 ILE A C 1
ATOM 674 O O . ILE A 1 83 ? -15.368 6.354 1.843 1.00 89.12 83 ILE A O 1
ATOM 678 N N . ALA A 1 84 ? -13.566 7.343 0.967 1.00 90.50 84 ALA A N 1
ATOM 679 C CA . ALA A 1 84 ? -12.892 6.098 0.637 1.00 90.50 84 ALA A CA 1
ATOM 680 C C . ALA A 1 84 ? -11.580 6.008 1.403 1.00 90.50 84 ALA A C 1
ATOM 682 O O . ALA A 1 84 ? -10.897 7.011 1.585 1.00 90.50 84 ALA A O 1
ATOM 683 N N . TYR A 1 85 ? -11.197 4.806 1.824 1.00 93.12 85 TYR A N 1
ATOM 684 C CA . TYR A 1 85 ? -9.892 4.598 2.434 1.00 93.12 85 TYR A CA 1
ATOM 685 C C . TYR A 1 85 ? -9.285 3.263 2.024 1.00 93.12 85 TYR A C 1
ATOM 687 O O . TYR A 1 85 ? -9.972 2.333 1.592 1.00 93.12 85 TYR A O 1
ATOM 695 N N . ASN A 1 86 ? -7.970 3.164 2.153 1.00 94.81 86 ASN A N 1
ATOM 696 C CA . ASN A 1 86 ? -7.250 1.920 1.968 1.00 94.81 86 ASN A CA 1
ATOM 697 C C . ASN A 1 86 ? -6.063 1.845 2.926 1.00 94.81 86 ASN A C 1
ATOM 699 O O . ASN A 1 86 ? -5.529 2.873 3.329 1.00 94.81 86 ASN A O 1
ATOM 703 N N . VAL A 1 87 ? -5.669 0.625 3.293 1.00 94.56 87 VAL A N 1
ATOM 704 C CA . VAL A 1 87 ? -4.566 0.362 4.221 1.00 94.56 87 VAL A CA 1
ATOM 705 C C . VAL A 1 87 ? -3.563 -0.565 3.548 1.00 94.56 87 VAL A C 1
ATOM 707 O O . VAL A 1 87 ? -3.952 -1.542 2.906 1.00 94.56 87 VAL A O 1
ATOM 710 N N . ALA A 1 88 ? -2.279 -0.289 3.738 1.00 96.44 88 ALA A N 1
ATOM 711 C CA . ALA A 1 88 ? -1.184 -1.160 3.338 1.00 96.44 88 ALA A CA 1
ATOM 712 C C . ALA A 1 88 ? -0.129 -1.228 4.431 1.00 96.44 88 ALA A C 1
ATOM 714 O O . ALA A 1 88 ? -0.114 -0.418 5.353 1.00 96.44 88 ALA A O 1
ATOM 715 N N . HIS A 1 89 ? 0.755 -2.210 4.346 1.00 95.56 89 HIS A N 1
ATOM 716 C CA . HIS A 1 89 ? 1.877 -2.305 5.257 1.00 95.56 89 HIS A CA 1
ATOM 717 C C . HIS A 1 89 ? 3.029 -3.047 4.604 1.00 95.56 89 HIS A C 1
ATOM 719 O O . HIS A 1 89 ? 2.816 -4.030 3.895 1.00 95.56 89 HIS A O 1
ATOM 725 N N . ASP A 1 90 ? 4.244 -2.657 4.949 1.00 95.00 90 ASP A N 1
ATOM 726 C CA . ASP A 1 90 ? 5.426 -3.457 4.688 1.00 95.00 90 ASP A CA 1
ATOM 727 C C . ASP A 1 90 ? 6.496 -3.175 5.739 1.00 95.00 90 ASP A C 1
ATOM 729 O O . ASP A 1 90 ? 6.673 -2.044 6.188 1.00 95.00 90 ASP A O 1
ATOM 733 N N . ASN A 1 91 ? 7.207 -4.227 6.147 1.00 92.62 91 ASN A N 1
ATOM 734 C CA . ASN A 1 91 ? 8.274 -4.183 7.141 1.00 92.62 91 ASN A CA 1
ATOM 735 C C . ASN A 1 91 ? 7.930 -3.324 8.372 1.00 92.62 91 ASN A C 1
ATOM 737 O O . ASN A 1 91 ? 7.185 -3.786 9.238 1.00 92.62 91 ASN A O 1
ATOM 741 N N . SER A 1 92 ? 8.484 -2.120 8.490 1.00 89.44 92 SER A N 1
ATOM 742 C CA . SER A 1 92 ? 8.311 -1.268 9.667 1.00 89.44 92 SER A CA 1
ATOM 743 C C . SER A 1 92 ? 7.134 -0.308 9.564 1.00 89.44 92 SER A C 1
ATOM 745 O O . SER A 1 92 ? 6.894 0.394 10.534 1.00 89.44 92 SER A O 1
ATOM 747 N N . PHE A 1 93 ? 6.401 -0.247 8.452 1.00 91.12 93 PHE A N 1
ATOM 748 C CA . PHE A 1 93 ? 5.337 0.738 8.270 1.00 91.12 93 PHE A CA 1
ATOM 749 C C . PHE A 1 93 ? 3.982 0.112 7.962 1.00 91.12 93 PHE A C 1
ATOM 751 O O . PHE A 1 93 ? 3.874 -0.878 7.241 1.00 91.12 93 PHE A O 1
ATOM 758 N N . VAL A 1 94 ? 2.942 0.748 8.493 1.00 94.12 94 VAL A N 1
ATOM 759 C CA . VAL A 1 94 ? 1.544 0.599 8.099 1.00 94.12 94 VAL A CA 1
ATOM 760 C C . VAL A 1 94 ? 1.062 1.967 7.651 1.00 94.12 94 VAL A C 1
ATOM 762 O O . VAL A 1 94 ? 1.253 2.944 8.364 1.00 94.12 94 VAL A O 1
ATOM 765 N N . VAL A 1 95 ? 0.443 2.049 6.485 1.00 94.69 95 VAL A N 1
ATOM 766 C CA . VAL A 1 95 ? -0.074 3.294 5.923 1.00 94.69 95 VAL A CA 1
ATOM 767 C C . VAL A 1 95 ? -1.574 3.195 5.694 1.00 94.69 95 VAL A C 1
ATOM 769 O O . VAL A 1 95 ? -2.074 2.132 5.328 1.00 94.69 95 VAL A O 1
ATOM 772 N N . LEU A 1 96 ? -2.287 4.299 5.889 1.00 94.69 96 LEU A N 1
ATOM 773 C CA . LEU A 1 96 ? -3.692 4.458 5.532 1.00 94.69 96 LEU A CA 1
ATOM 774 C C . LEU A 1 96 ? -3.827 5.702 4.661 1.00 94.69 96 LEU A C 1
ATOM 776 O O . LEU A 1 96 ? -3.440 6.782 5.086 1.00 94.69 96 LEU A O 1
ATOM 780 N N . ALA A 1 97 ? -4.381 5.556 3.461 1.00 93.88 97 ALA A N 1
ATOM 781 C CA . ALA A 1 97 ? -4.761 6.695 2.634 1.00 93.88 97 ALA A CA 1
ATOM 782 C C . ALA A 1 97 ? -6.278 6.876 2.668 1.00 93.88 97 ALA A C 1
ATOM 784 O O . ALA A 1 97 ? -7.008 5.891 2.523 1.00 93.88 97 ALA A O 1
ATOM 785 N N . ALA A 1 98 ? -6.736 8.113 2.847 1.00 91.44 98 ALA A N 1
ATOM 786 C CA . ALA A 1 98 ? -8.147 8.474 2.886 1.00 91.44 98 ALA A CA 1
ATOM 787 C C . ALA A 1 98 ? -8.461 9.580 1.869 1.00 91.44 98 ALA A C 1
ATOM 789 O O . ALA A 1 98 ? -7.734 10.565 1.726 1.00 91.44 98 ALA A O 1
ATOM 790 N N . ASP A 1 99 ? -9.569 9.423 1.156 1.00 90.75 99 ASP A N 1
ATOM 791 C CA . ASP A 1 99 ? -10.152 10.442 0.299 1.00 90.75 99 ASP A CA 1
ATOM 792 C C . ASP A 1 99 ? -11.494 10.880 0.876 1.00 90.75 99 ASP A C 1
ATOM 794 O O . ASP A 1 99 ? -12.473 10.143 0.796 1.00 90.75 99 ASP A O 1
ATOM 798 N N . PHE A 1 100 ? -11.521 12.078 1.460 1.00 87.88 100 PHE A N 1
ATOM 799 C CA . PHE A 1 100 ? -12.704 12.657 2.102 1.00 87.88 100 PHE A CA 1
ATOM 800 C C . PHE A 1 100 ? -13.709 13.283 1.130 1.00 87.88 100 PHE A C 1
ATOM 802 O O . PHE A 1 100 ? -14.764 13.741 1.558 1.00 87.88 100 PHE A O 1
ATOM 809 N N . HIS A 1 101 ? -13.368 13.298 -0.160 1.00 84.88 101 HIS A N 1
ATOM 810 C CA . HIS A 1 101 ? -14.211 13.758 -1.260 1.00 84.88 101 HIS A CA 1
ATOM 811 C C . HIS A 1 101 ? -14.118 12.748 -2.404 1.00 84.88 101 HIS A C 1
ATOM 813 O O . HIS A 1 101 ? -13.680 13.074 -3.515 1.00 84.88 101 HIS A O 1
ATOM 819 N N . ALA A 1 102 ? -14.438 11.488 -2.102 1.00 80.62 102 ALA A N 1
ATOM 820 C CA . ALA A 1 102 ? -14.394 10.439 -3.102 1.00 80.62 102 ALA A CA 1
ATOM 821 C C . ALA A 1 102 ? -15.378 10.758 -4.233 1.00 80.62 102 ALA A C 1
ATOM 823 O O . ALA A 1 102 ? -16.459 11.307 -4.041 1.00 80.62 102 ALA A O 1
ATOM 824 N N . THR A 1 103 ? -15.000 10.400 -5.454 1.00 74.88 103 THR A N 1
ATOM 825 C CA . THR A 1 103 ? -15.825 10.641 -6.648 1.00 74.88 103 THR A CA 1
ATOM 826 C C . THR A 1 103 ? -16.994 9.662 -6.770 1.00 74.88 103 THR A C 1
ATOM 828 O O . THR A 1 103 ? -17.828 9.796 -7.666 1.00 74.88 103 THR A O 1
ATOM 831 N N . SER A 1 104 ? -17.053 8.661 -5.891 1.00 69.19 104 SER A N 1
ATOM 832 C CA . SER A 1 104 ? -18.089 7.639 -5.846 1.00 69.19 104 SER A CA 1
ATOM 833 C C . SER A 1 104 ? -18.130 7.002 -4.451 1.00 69.19 104 SER A C 1
ATOM 835 O O . SER A 1 104 ? -17.065 6.810 -3.857 1.00 69.19 104 SER A O 1
ATOM 837 N N . PRO A 1 105 ? -19.318 6.612 -3.947 1.00 60.84 105 PRO A N 1
ATOM 838 C CA . PRO A 1 105 ? -19.439 5.773 -2.754 1.00 60.84 105 PRO A CA 1
ATOM 839 C C . PRO A 1 105 ? -18.935 4.340 -2.984 1.00 60.84 105 PRO A C 1
ATOM 841 O O . PRO A 1 105 ? -18.806 3.573 -2.029 1.00 60.84 105 PRO A O 1
ATOM 844 N N . ALA A 1 106 ? -18.635 3.963 -4.234 1.00 64.62 106 ALA A N 1
ATOM 845 C CA . ALA A 1 106 ? -18.078 2.662 -4.549 1.00 64.62 106 ALA A CA 1
ATOM 846 C C . ALA A 1 106 ? -16.761 2.425 -3.800 1.00 64.62 106 ALA A C 1
ATOM 848 O O . ALA A 1 106 ? -15.891 3.292 -3.694 1.00 64.62 106 ALA A O 1
ATOM 849 N N . VAL A 1 107 ? -16.568 1.179 -3.369 1.00 64.56 107 VAL A N 1
ATOM 850 C CA . VAL A 1 107 ? -15.363 0.732 -2.657 1.00 64.56 107 VAL A CA 1
ATOM 851 C C . VAL A 1 107 ? -14.078 0.956 -3.480 1.00 64.56 107 VAL A C 1
ATOM 853 O O . VAL A 1 107 ? -12.974 1.010 -2.935 1.00 64.56 107 VAL A O 1
ATOM 856 N N . SER A 1 108 ? -14.191 1.136 -4.798 1.00 68.19 108 SER A N 1
ATOM 857 C CA . SER A 1 108 ? -13.081 1.254 -5.750 1.00 68.19 108 SER A CA 1
ATOM 858 C C . SER A 1 108 ? -12.673 2.700 -6.082 1.00 68.19 108 SER A C 1
ATOM 860 O O . SER A 1 108 ? -12.575 3.067 -7.254 1.00 68.19 108 SER A O 1
ATOM 862 N N . ALA A 1 109 ? -12.454 3.533 -5.059 1.00 82.44 109 ALA A N 1
ATOM 863 C CA . ALA A 1 109 ? -12.093 4.948 -5.237 1.00 82.44 109 ALA A CA 1
ATOM 864 C C . ALA A 1 109 ? -10.648 5.304 -4.829 1.00 82.44 109 ALA A C 1
ATOM 866 O O . ALA A 1 109 ? -10.067 6.227 -5.400 1.00 82.44 109 ALA A O 1
ATOM 867 N N . ILE A 1 110 ? -10.044 4.565 -3.890 1.00 91.62 110 ILE A N 1
ATOM 868 C CA . ILE A 1 110 ? -8.654 4.779 -3.455 1.00 91.62 110 ILE A CA 1
ATOM 869 C C . ILE A 1 110 ? -7.937 3.457 -3.161 1.00 91.62 110 ILE A C 1
ATOM 871 O O . ILE A 1 110 ? -8.558 2.474 -2.739 1.00 91.62 110 ILE A O 1
ATOM 875 N N . GLY A 1 111 ? -6.631 3.429 -3.398 1.00 94.19 111 GLY A N 1
ATOM 876 C CA . GLY A 1 111 ? -5.712 2.360 -3.028 1.00 94.19 111 GLY A CA 1
ATOM 877 C C . GLY A 1 111 ? -4.380 2.947 -2.583 1.00 94.19 111 GLY A C 1
ATOM 878 O O . GLY A 1 111 ? -3.963 3.979 -3.101 1.00 94.19 111 GLY A O 1
ATOM 879 N N . VAL A 1 112 ? -3.723 2.309 -1.621 1.00 96.19 112 VAL A N 1
ATOM 880 C CA . VAL A 1 112 ? -2.379 2.677 -1.175 1.00 96.19 112 VAL A CA 1
ATOM 881 C C . VAL A 1 112 ? -1.511 1.436 -1.117 1.00 96.19 112 VAL A C 1
ATOM 883 O O . VAL A 1 112 ? -1.983 0.355 -0.761 1.00 96.19 112 VAL A O 1
ATOM 886 N N . ASP A 1 113 ? -0.241 1.585 -1.452 1.00 97.50 113 ASP A N 1
ATOM 887 C CA . ASP A 1 113 ? 0.763 0.568 -1.197 1.00 97.50 113 ASP A CA 1
ATOM 888 C C . ASP A 1 113 ? 2.066 1.186 -0.699 1.00 97.50 113 ASP A C 1
ATOM 890 O O . ASP A 1 113 ? 2.354 2.351 -0.976 1.00 97.50 113 ASP A O 1
ATOM 894 N N . VAL A 1 114 ? 2.823 0.414 0.079 1.00 95.94 114 VAL A N 1
ATOM 895 C CA . VAL A 1 114 ? 4.116 0.826 0.622 1.00 95.94 114 VAL A CA 1
ATOM 896 C C . VAL A 1 114 ? 5.076 -0.353 0.590 1.00 95.94 114 VAL A C 1
ATOM 898 O O . VAL A 1 114 ? 4.717 -1.441 1.032 1.00 95.94 114 VAL A O 1
ATOM 901 N N . MET A 1 115 ? 6.296 -0.137 0.101 1.00 95.19 115 MET A N 1
ATOM 902 C CA . MET A 1 115 ? 7.315 -1.180 -0.009 1.00 95.19 115 MET A CA 1
ATOM 903 C C . MET A 1 115 ? 8.681 -0.703 0.450 1.00 95.19 115 MET A C 1
ATOM 905 O O . MET A 1 115 ? 9.169 0.344 0.024 1.00 95.19 115 MET A O 1
ATOM 909 N N . LYS A 1 116 ? 9.336 -1.504 1.289 1.00 93.88 116 LYS A N 1
ATOM 910 C CA . LYS A 1 116 ? 10.737 -1.324 1.652 1.00 93.88 116 LYS A CA 1
ATOM 911 C C . LYS A 1 116 ? 11.611 -1.669 0.452 1.00 93.88 116 LYS A C 1
ATOM 913 O O . LYS A 1 116 ? 11.600 -2.803 -0.020 1.00 93.88 116 LYS A O 1
ATOM 918 N N . CYS A 1 117 ? 12.433 -0.723 0.011 1.00 90.94 117 CYS A N 1
ATOM 919 C CA . CYS A 1 117 ? 13.310 -0.891 -1.145 1.00 90.94 117 CYS A CA 1
ATOM 920 C C . CYS A 1 117 ? 14.560 -1.712 -0.803 1.00 90.94 117 CYS A C 1
ATOM 922 O O . CYS A 1 117 ? 15.673 -1.190 -0.758 1.00 90.94 117 CYS A O 1
ATOM 924 N N . VAL A 1 118 ? 14.386 -3.006 -0.535 1.00 89.19 118 VAL A N 1
ATOM 925 C CA . VAL A 1 118 ? 15.478 -3.914 -0.174 1.00 89.19 118 VAL A CA 1
ATOM 926 C C . VAL A 1 118 ? 15.315 -5.264 -0.862 1.00 89.19 118 VAL A C 1
ATOM 928 O O . VAL A 1 118 ? 14.239 -5.855 -0.854 1.00 89.19 118 VAL A O 1
ATOM 931 N N . LEU A 1 119 ? 16.400 -5.787 -1.438 1.00 87.62 119 LEU A N 1
ATOM 932 C CA . LEU A 1 119 ? 16.391 -7.152 -1.960 1.00 87.62 119 LEU A CA 1
ATOM 933 C C . LEU A 1 119 ? 16.214 -8.156 -0.813 1.00 87.62 119 LEU A C 1
ATOM 935 O O . LEU A 1 119 ? 16.890 -8.040 0.218 1.00 87.62 119 LEU A O 1
ATOM 939 N N . PRO A 1 120 ? 15.370 -9.188 -0.983 1.00 86.06 120 PRO A N 1
ATOM 940 C CA . PRO A 1 120 ? 15.362 -10.317 -0.066 1.00 86.06 120 PRO A CA 1
ATOM 941 C C . PRO A 1 120 ? 16.762 -10.933 0.044 1.00 86.06 120 PRO A C 1
ATOM 943 O O . PRO A 1 120 ? 17.439 -11.130 -0.961 1.00 86.06 120 PRO A O 1
ATOM 946 N N . ARG A 1 121 ? 17.193 -11.278 1.265 1.00 84.00 121 ARG A N 1
ATOM 947 C CA . ARG A 1 121 ? 18.577 -11.723 1.549 1.00 84.00 121 ARG A CA 1
ATOM 948 C C . ARG A 1 121 ? 19.043 -12.928 0.722 1.00 84.00 121 ARG A C 1
ATOM 950 O O . ARG A 1 121 ? 20.241 -13.114 0.554 1.00 84.00 121 ARG A O 1
ATOM 957 N N . SER A 1 122 ? 18.115 -13.760 0.258 1.00 88.25 122 SER A N 1
ATOM 958 C CA . SER A 1 122 ? 18.393 -14.963 -0.531 1.00 88.25 122 SER A CA 1
ATOM 959 C C . SER A 1 122 ? 18.427 -14.722 -2.043 1.00 88.25 122 SER A C 1
ATOM 961 O O . SER A 1 122 ? 18.630 -15.678 -2.787 1.00 88.25 122 SER A O 1
ATOM 963 N N . LEU A 1 123 ? 18.196 -13.490 -2.510 1.00 84.38 123 LEU A N 1
ATOM 964 C CA . LEU A 1 123 ? 18.041 -13.179 -3.927 1.00 84.38 123 LEU A CA 1
ATOM 965 C C . LEU A 1 123 ? 19.098 -12.196 -4.421 1.00 84.38 123 LEU A C 1
ATOM 967 O O . LEU A 1 123 ? 19.438 -11.212 -3.767 1.00 84.38 123 LEU A O 1
ATOM 971 N N . THR A 1 124 ? 19.567 -12.451 -5.637 1.00 85.81 124 THR A N 1
ATOM 972 C CA . THR A 1 124 ? 20.257 -11.453 -6.453 1.00 85.81 124 THR A CA 1
ATOM 973 C C . THR A 1 124 ? 19.224 -10.612 -7.201 1.00 85.81 124 THR A C 1
ATOM 975 O O . THR A 1 124 ? 18.075 -11.023 -7.354 1.00 85.81 124 THR A O 1
ATOM 978 N N . LEU A 1 125 ? 19.629 -9.452 -7.718 1.00 83.69 125 LEU A N 1
ATOM 979 C CA . LEU A 1 125 ? 18.747 -8.613 -8.529 1.00 83.69 125 LEU A CA 1
ATOM 980 C C . LEU A 1 125 ? 18.179 -9.350 -9.764 1.00 83.69 125 LEU A C 1
ATOM 982 O O . LEU A 1 125 ? 16.964 -9.306 -9.942 1.00 83.69 125 LEU A O 1
ATOM 986 N N . PRO A 1 126 ? 18.970 -10.105 -10.559 1.00 83.75 126 PRO A N 1
ATOM 987 C CA . PRO A 1 126 ? 18.410 -10.927 -11.634 1.00 83.75 126 PRO A CA 1
ATOM 988 C C . PRO A 1 126 ? 17.431 -11.995 -11.134 1.00 83.75 126 PRO A C 1
ATOM 990 O O . PRO A 1 126 ? 16.382 -12.187 -11.738 1.00 83.75 126 PRO A O 1
ATOM 993 N N . GLY A 1 127 ? 17.737 -12.659 -10.012 1.00 86.12 127 GLY A N 1
ATOM 994 C CA . GLY A 1 127 ? 16.832 -13.649 -9.419 1.00 86.12 127 GLY A CA 1
ATOM 995 C C . GLY A 1 127 ? 15.519 -13.031 -8.934 1.00 86.12 127 GLY A C 1
ATOM 996 O O . GLY A 1 127 ? 14.464 -13.642 -9.063 1.00 86.12 127 GLY A O 1
ATOM 997 N N . PHE A 1 128 ? 15.569 -11.799 -8.426 1.00 85.44 128 PHE A N 1
ATOM 998 C CA . PHE A 1 128 ? 14.380 -11.035 -8.068 1.00 85.44 128 PHE A CA 1
ATOM 999 C C . PHE A 1 128 ? 13.548 -10.670 -9.305 1.00 85.44 128 PHE A C 1
ATOM 1001 O O . PHE A 1 128 ? 12.349 -10.916 -9.306 1.00 85.44 128 PHE A O 1
ATOM 1008 N N . VAL A 1 129 ? 14.171 -10.180 -10.385 1.00 85.19 129 VAL A N 1
ATOM 1009 C CA . VAL A 1 129 ? 13.479 -9.892 -11.659 1.00 85.19 129 VAL A CA 1
ATOM 1010 C C . VAL A 1 129 ? 12.813 -11.142 -12.242 1.00 85.19 129 VAL A C 1
ATOM 1012 O O . VAL A 1 129 ? 11.688 -11.062 -12.737 1.00 85.19 129 VAL A O 1
ATOM 1015 N N . GLU A 1 130 ? 13.461 -12.304 -12.152 1.00 87.12 130 GLU A N 1
ATOM 1016 C CA . GLU A 1 130 ? 12.885 -13.565 -12.630 1.00 87.12 130 GLU A CA 1
ATOM 1017 C C . GLU A 1 130 ? 11.582 -13.904 -11.890 1.00 87.12 130 GLU A C 1
ATOM 1019 O O . GLU A 1 130 ? 10.579 -14.211 -12.527 1.00 87.12 130 GLU A O 1
ATOM 1024 N N . ILE A 1 131 ? 11.545 -13.737 -10.562 1.00 87.88 131 ILE A N 1
ATOM 1025 C CA . ILE A 1 131 ? 10.336 -13.969 -9.748 1.00 87.88 131 ILE A CA 1
ATOM 1026 C C . ILE A 1 131 ? 9.187 -13.036 -10.149 1.00 87.88 131 ILE A C 1
ATOM 1028 O O . ILE A 1 131 ? 8.025 -13.433 -10.112 1.00 87.88 131 ILE A O 1
ATOM 1032 N N . LEU A 1 132 ? 9.496 -11.799 -10.540 1.00 86.50 132 LEU A N 1
ATOM 1033 C CA . LEU A 1 132 ? 8.479 -10.820 -10.925 1.00 86.50 132 LEU A CA 1
ATOM 1034 C C . LEU A 1 132 ? 8.006 -10.985 -12.373 1.00 86.50 132 LEU A C 1
ATOM 1036 O O . LEU A 1 132 ? 7.004 -10.378 -12.739 1.00 86.50 132 LEU A O 1
ATOM 1040 N N . THR A 1 133 ? 8.694 -11.783 -13.198 1.00 87.00 133 THR A N 1
ATOM 1041 C CA . THR A 1 133 ? 8.536 -11.782 -14.664 1.00 87.00 133 THR A CA 1
ATOM 1042 C C . THR A 1 133 ? 7.091 -11.973 -15.116 1.00 87.00 133 THR A C 1
ATOM 1044 O O . THR A 1 133 ? 6.635 -11.251 -16.006 1.00 87.00 133 THR A O 1
ATOM 1047 N N . ASP A 1 134 ? 6.338 -12.867 -14.478 1.00 88.31 134 ASP A N 1
ATOM 1048 C CA . ASP A 1 134 ? 4.944 -13.133 -14.851 1.00 88.31 134 ASP A CA 1
ATOM 1049 C C . ASP A 1 134 ? 4.008 -11.943 -14.595 1.00 88.31 134 ASP A C 1
ATOM 1051 O O . ASP A 1 134 ? 3.010 -11.787 -15.290 1.00 88.31 134 ASP A O 1
ATOM 1055 N N . GLN A 1 135 ? 4.372 -11.051 -13.675 1.00 90.50 135 GLN A N 1
ATOM 1056 C CA . GLN A 1 135 ? 3.604 -9.859 -13.295 1.00 90.50 135 GLN A CA 1
ATOM 1057 C C . GLN A 1 135 ? 3.988 -8.614 -14.113 1.00 90.50 135 GLN A C 1
ATOM 1059 O O . GLN A 1 135 ? 3.364 -7.552 -14.007 1.00 90.50 135 GLN A O 1
ATOM 1064 N N . LEU A 1 136 ? 5.032 -8.728 -14.933 1.00 90.81 136 LEU A N 1
ATOM 1065 C CA . LEU A 1 136 ? 5.494 -7.668 -15.821 1.00 90.81 136 LEU A CA 1
ATOM 1066 C C . LEU A 1 136 ? 4.729 -7.687 -17.143 1.00 90.81 136 LEU A C 1
ATOM 1068 O O . LEU A 1 136 ? 4.457 -8.757 -17.698 1.00 90.81 136 LEU A O 1
ATOM 1072 N N . SER A 1 137 ? 4.464 -6.502 -17.685 1.00 92.12 137 SER A N 1
ATOM 1073 C CA . SER A 1 137 ? 3.972 -6.340 -19.050 1.00 92.12 137 SER A CA 1
ATOM 1074 C C . SER A 1 137 ? 5.036 -6.794 -20.061 1.00 92.12 137 SER A C 1
ATOM 1076 O O . SER A 1 137 ? 6.234 -6.798 -19.753 1.00 92.12 137 SER A O 1
ATOM 1078 N N . PRO A 1 138 ? 4.658 -7.140 -21.305 1.00 90.31 138 PRO A N 1
ATOM 1079 C CA . PRO A 1 138 ? 5.634 -7.470 -22.341 1.00 90.31 138 PRO A CA 1
ATOM 1080 C C . PRO A 1 138 ? 6.702 -6.383 -22.545 1.00 90.31 138 PRO A C 1
ATOM 1082 O O . PRO A 1 138 ? 7.874 -6.709 -22.728 1.00 90.31 138 PRO A O 1
ATOM 1085 N N . ALA A 1 139 ? 6.321 -5.102 -22.463 1.00 87.88 139 ALA A N 1
ATOM 1086 C CA . ALA A 1 139 ? 7.248 -3.980 -22.604 1.00 87.88 139 ALA A CA 1
ATOM 1087 C C . ALA A 1 139 ? 8.238 -3.900 -21.428 1.00 87.88 139 ALA A C 1
ATOM 1089 O O . ALA A 1 139 ? 9.438 -3.744 -21.645 1.00 87.88 139 ALA A O 1
ATOM 1090 N N . GLU A 1 140 ? 7.762 -4.093 -20.196 1.00 89.44 140 GLU A N 1
ATOM 1091 C CA . GLU A 1 140 ? 8.594 -4.102 -18.985 1.00 89.44 140 GLU A CA 1
ATOM 1092 C C . GLU A 1 140 ? 9.588 -5.271 -18.984 1.00 89.44 140 GLU A C 1
ATOM 1094 O O . GLU A 1 140 ? 10.759 -5.094 -18.648 1.00 89.44 140 GLU A O 1
ATOM 1099 N N . ARG A 1 141 ? 9.154 -6.461 -19.429 1.00 88.69 141 ARG A N 1
ATOM 1100 C CA . ARG A 1 141 ? 10.036 -7.634 -19.577 1.00 88.69 141 ARG A CA 1
ATOM 1101 C C . ARG A 1 141 ? 11.177 -7.357 -20.544 1.00 88.69 141 ARG A C 1
ATOM 1103 O O . ARG A 1 141 ? 12.307 -7.761 -20.287 1.00 88.69 141 ARG A O 1
ATOM 1110 N N . VAL A 1 142 ? 10.885 -6.695 -21.664 1.00 85.88 142 VAL A N 1
ATOM 1111 C CA . VAL A 1 142 ? 11.911 -6.303 -22.636 1.00 85.88 142 VAL A CA 1
ATOM 1112 C C . VAL A 1 142 ? 12.846 -5.265 -22.016 1.00 85.88 142 VAL A C 1
ATOM 1114 O O . VAL A 1 142 ? 14.059 -5.456 -22.062 1.00 85.88 142 VAL A O 1
ATOM 1117 N N . ALA A 1 143 ? 12.302 -4.227 -21.377 1.00 81.94 143 ALA A N 1
ATOM 1118 C CA . ALA A 1 143 ? 13.081 -3.153 -20.763 1.00 81.94 143 ALA A CA 1
ATOM 1119 C C . ALA A 1 143 ? 14.057 -3.662 -19.685 1.00 81.94 143 ALA A C 1
ATOM 1121 O O . ALA A 1 143 ? 15.221 -3.271 -19.679 1.00 81.94 143 ALA A O 1
ATOM 1122 N N . LEU A 1 144 ? 13.624 -4.588 -18.821 1.00 80.25 144 LEU A N 1
ATOM 1123 C CA . LEU A 1 144 ? 14.469 -5.161 -17.764 1.00 80.25 144 LEU A CA 1
ATOM 1124 C C . LEU A 1 144 ? 15.506 -6.182 -18.269 1.00 80.25 144 LEU A C 1
ATOM 1126 O O . LEU A 1 144 ? 16.433 -6.516 -17.532 1.00 80.25 144 LEU A O 1
ATOM 1130 N N . ARG A 1 145 ? 15.366 -6.691 -19.501 1.00 76.31 145 ARG A N 1
ATOM 1131 C CA . ARG A 1 145 ? 16.295 -7.664 -20.111 1.00 76.31 145 ARG A CA 1
ATOM 1132 C C . ARG A 1 145 ? 17.338 -7.028 -21.031 1.00 76.31 145 ARG A C 1
ATOM 1134 O O . ARG A 1 145 ? 18.330 -7.681 -21.351 1.00 76.31 145 ARG A O 1
ATOM 1141 N N . GLN A 1 146 ? 17.117 -5.803 -21.502 1.00 68.88 146 GLN A N 1
ATOM 1142 C CA . GLN A 1 146 ? 18.054 -5.129 -22.401 1.00 68.88 146 GLN A CA 1
ATOM 1143 C C . GLN A 1 146 ? 19.270 -4.570 -21.647 1.00 68.88 146 GLN A C 1
ATOM 1145 O O . GLN A 1 146 ? 19.148 -4.214 -20.483 1.00 68.88 146 GLN A O 1
ATOM 1150 N N . PRO A 1 147 ? 20.450 -4.437 -22.277 1.00 59.94 147 PRO A N 1
ATOM 1151 C CA . PRO A 1 147 ? 21.579 -3.734 -21.673 1.00 59.94 147 PRO A CA 1
ATOM 1152 C C . PRO A 1 147 ? 21.258 -2.237 -21.524 1.00 59.94 147 PRO A C 1
ATOM 1154 O O . PRO A 1 147 ? 21.437 -1.455 -22.453 1.00 59.94 147 PRO A O 1
ATOM 1157 N N . HIS A 1 148 ? 20.759 -1.830 -20.361 1.00 61.25 148 HIS A N 1
ATOM 1158 C CA . HIS A 1 148 ? 20.563 -0.421 -20.012 1.00 61.25 148 HIS A CA 1
ATOM 1159 C C . HIS A 1 148 ? 21.790 0.098 -19.237 1.00 61.25 148 HIS A C 1
ATOM 1161 O O . HIS A 1 148 ? 22.354 -0.667 -18.453 1.00 61.25 148 HIS A O 1
ATOM 1167 N N . PRO A 1 149 ? 22.200 1.376 -19.351 1.00 57.34 149 PRO A N 1
ATOM 1168 C CA . PRO A 1 149 ? 23.295 1.935 -18.547 1.00 57.34 149 PRO A CA 1
ATOM 1169 C C . PRO A 1 149 ? 23.141 1.693 -17.032 1.00 57.34 149 PRO A C 1
ATOM 1171 O O . PRO A 1 149 ? 24.122 1.394 -16.347 1.00 57.34 149 PRO A O 1
ATOM 1174 N N . LEU A 1 150 ? 21.895 1.726 -16.535 1.00 56.75 150 LEU A N 1
ATOM 1175 C CA . LEU A 1 150 ? 21.523 1.398 -15.144 1.00 56.75 150 LEU A CA 1
ATOM 1176 C C . LEU A 1 150 ? 21.582 -0.108 -14.813 1.00 56.75 150 LEU A C 1
ATOM 1178 O O . LEU A 1 150 ? 21.603 -0.478 -13.645 1.00 56.75 150 LEU A O 1
ATOM 1182 N N . LEU A 1 151 ? 21.596 -0.977 -15.826 1.00 56.31 151 LEU A N 1
ATOM 1183 C CA . LEU A 1 151 ? 21.775 -2.430 -15.709 1.00 56.31 151 LEU A CA 1
ATOM 1184 C C . LEU A 1 151 ? 23.248 -2.847 -15.834 1.00 56.31 151 LEU A C 1
ATOM 1186 O O . LEU A 1 151 ? 23.622 -3.922 -15.374 1.00 56.31 151 LEU A O 1
ATOM 1190 N N . SER A 1 152 ? 24.087 -2.004 -16.445 1.00 46.72 152 SER A N 1
ATOM 1191 C CA . SER A 1 152 ? 25.507 -2.275 -16.701 1.00 46.72 152 SER A CA 1
ATOM 1192 C C . SER A 1 152 ? 26.485 -1.628 -15.711 1.00 46.72 152 SER A C 1
ATOM 1194 O O . SER A 1 152 ? 27.684 -1.878 -15.813 1.00 46.72 152 SER A O 1
ATOM 1196 N N . SER A 1 153 ? 26.027 -0.783 -14.779 1.00 42.78 153 SER A N 1
ATOM 1197 C CA . SER A 1 153 ? 26.906 -0.022 -13.875 1.00 42.78 153 SER A CA 1
ATOM 1198 C C . SER A 1 153 ? 26.525 -0.157 -12.393 1.00 42.78 153 SER A C 1
ATOM 1200 O O . SER A 1 153 ? 25.358 -0.125 -12.025 1.00 42.78 153 SER A O 1
ATOM 1202 N N . ASN A 1 154 ? 27.540 -0.269 -11.526 1.00 43.22 154 ASN A N 1
ATOM 1203 C CA . ASN A 1 154 ? 27.432 -0.227 -10.057 1.00 43.22 154 ASN A CA 1
ATOM 1204 C C . ASN A 1 154 ? 27.215 1.218 -9.529 1.00 43.22 154 ASN A C 1
ATOM 1206 O O . ASN A 1 154 ? 27.817 1.595 -8.525 1.00 43.22 154 ASN A O 1
ATOM 1210 N N . ILE A 1 155 ? 26.441 2.071 -10.217 1.00 37.81 155 ILE A N 1
ATOM 1211 C CA . ILE A 1 155 ? 26.380 3.513 -9.907 1.00 37.81 155 ILE A CA 1
ATOM 1212 C C . ILE A 1 155 ? 25.001 3.954 -9.396 1.00 37.81 155 ILE A C 1
ATOM 1214 O O . ILE 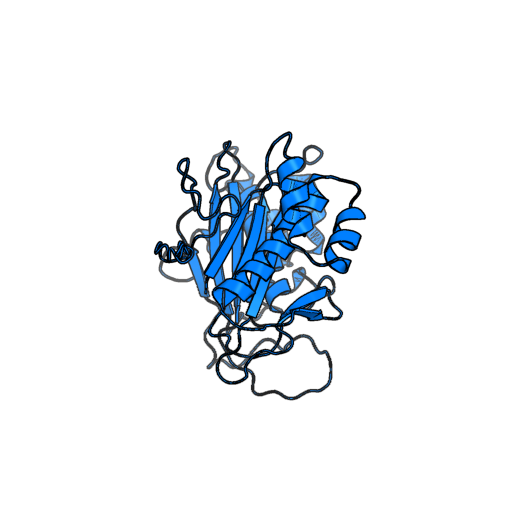A 1 155 ? 23.956 3.690 -9.981 1.00 37.81 155 ILE A O 1
ATOM 1218 N N . THR A 1 156 ? 25.070 4.671 -8.279 1.00 44.09 156 THR A N 1
ATOM 1219 C CA . THR A 1 156 ? 24.042 5.246 -7.410 1.00 44.09 156 THR A CA 1
ATOM 1220 C C . THR A 1 156 ? 23.308 6.449 -8.039 1.00 44.09 156 THR A C 1
ATOM 1222 O O . THR A 1 156 ? 23.562 7.599 -7.703 1.00 44.09 156 THR A O 1
ATOM 1225 N N . SER A 1 157 ? 22.387 6.179 -8.956 1.00 43.97 157 SER A N 1
ATOM 1226 C CA . SER A 1 157 ? 21.228 7.005 -9.372 1.00 43.97 157 SER A CA 1
ATOM 1227 C C . SER A 1 157 ? 20.057 6.014 -9.483 1.00 43.97 157 SER A C 1
ATOM 1229 O O . SER A 1 157 ? 20.392 4.856 -9.751 1.00 43.97 157 SER A O 1
ATOM 1231 N N . PRO A 1 158 ? 18.774 6.351 -9.179 1.00 55.34 158 PRO A N 1
ATOM 1232 C CA . PRO A 1 158 ? 17.808 5.435 -8.564 1.00 55.34 158 PRO A CA 1
ATOM 1233 C C . PRO A 1 158 ? 18.019 4.003 -9.035 1.00 55.34 158 PRO A C 1
ATOM 1235 O O . PRO A 1 158 ? 17.830 3.686 -10.210 1.00 55.34 158 PRO A O 1
ATOM 1238 N N . THR A 1 159 ? 18.581 3.187 -8.139 1.00 76.38 159 THR A N 1
ATOM 1239 C CA . THR A 1 159 ? 19.077 1.845 -8.461 1.00 76.38 159 THR A CA 1
ATOM 1240 C C . THR A 1 159 ? 18.002 1.114 -9.265 1.00 76.38 159 THR A C 1
ATOM 1242 O O . THR A 1 159 ? 16.817 1.316 -9.006 1.00 76.38 159 THR A O 1
ATOM 1245 N N . LEU A 1 160 ? 18.347 0.263 -10.238 1.00 79.06 160 LEU A N 1
ATOM 1246 C CA . LEU A 1 160 ? 17.333 -0.537 -10.952 1.00 79.06 160 LEU A CA 1
ATOM 1247 C C . LEU A 1 160 ? 16.311 -1.156 -9.978 1.00 79.06 160 LEU A C 1
ATOM 1249 O O . LEU A 1 160 ? 15.115 -1.190 -10.249 1.00 79.06 160 LEU A O 1
ATOM 1253 N N . LEU A 1 161 ? 16.794 -1.590 -8.814 1.00 83.50 161 LEU A N 1
ATOM 1254 C CA . LEU A 1 161 ? 15.976 -2.064 -7.712 1.00 83.50 161 LEU A CA 1
ATOM 1255 C C . LEU A 1 161 ? 14.873 -1.070 -7.302 1.00 83.50 161 LEU A C 1
ATOM 1257 O O . LEU A 1 161 ? 13.719 -1.469 -7.207 1.00 83.50 161 LEU A O 1
ATOM 1261 N N . GLN A 1 162 ? 15.194 0.209 -7.098 1.00 83.31 162 GLN A N 1
ATOM 1262 C CA . GLN A 1 162 ? 14.213 1.262 -6.802 1.00 83.31 162 GLN A CA 1
ATOM 1263 C C . GLN A 1 162 ? 13.201 1.463 -7.938 1.00 83.31 162 GLN A C 1
ATOM 1265 O O . GLN A 1 162 ? 12.032 1.697 -7.654 1.00 83.31 162 GLN A O 1
ATOM 1270 N N . HIS A 1 163 ? 13.602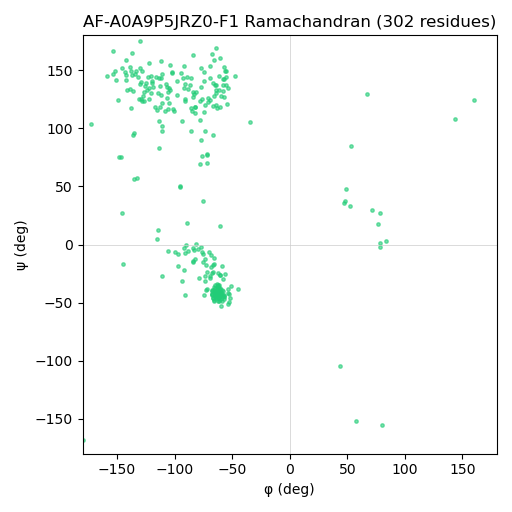 1.339 -9.207 1.00 83.38 163 HIS A N 1
ATOM 1271 C CA . HIS A 1 163 ? 12.653 1.394 -10.329 1.00 83.38 163 HIS A CA 1
ATOM 1272 C C . HIS A 1 163 ? 11.702 0.188 -10.342 1.00 83.38 163 HIS A C 1
ATOM 1274 O O . HIS A 1 163 ? 10.508 0.339 -10.592 1.00 83.38 163 HIS A O 1
ATOM 1280 N N . ILE A 1 164 ? 12.213 -1.004 -10.023 1.00 86.56 164 ILE A N 1
ATOM 1281 C CA . ILE A 1 164 ? 11.400 -2.219 -9.889 1.00 86.56 164 ILE A CA 1
ATOM 1282 C C . ILE A 1 164 ? 10.407 -2.080 -8.730 1.00 86.56 164 ILE A C 1
ATOM 1284 O O . ILE A 1 164 ? 9.239 -2.435 -8.885 1.00 86.56 164 ILE A O 1
ATOM 1288 N N . PHE A 1 165 ? 10.834 -1.538 -7.587 1.00 89.88 165 PHE A N 1
ATOM 1289 C CA . PHE A 1 165 ? 9.920 -1.266 -6.478 1.00 89.88 165 PHE A CA 1
ATOM 1290 C C . PHE A 1 165 ? 8.873 -0.210 -6.843 1.00 89.88 165 PHE A C 1
ATOM 1292 O O . PHE A 1 165 ? 7.711 -0.395 -6.484 1.00 89.88 165 PHE A O 1
ATOM 1299 N N . TRP A 1 166 ? 9.217 0.825 -7.622 1.00 89.19 166 TRP A N 1
ATOM 1300 C CA . TRP A 1 166 ? 8.230 1.811 -8.068 1.00 89.19 166 TRP A CA 1
ATOM 1301 C C . TRP A 1 166 ? 7.183 1.166 -8.956 1.00 89.19 166 TRP A C 1
ATOM 1303 O O . TRP A 1 166 ? 5.989 1.360 -8.732 1.00 89.19 166 TRP A O 1
ATOM 1313 N N . LEU A 1 167 ? 7.629 0.355 -9.917 1.00 88.88 167 LEU A N 1
ATOM 1314 C CA . LEU A 1 167 ? 6.743 -0.412 -10.776 1.00 88.88 167 LEU A CA 1
ATOM 1315 C C . LEU A 1 167 ? 5.766 -1.243 -9.944 1.00 88.88 167 LEU A C 1
ATOM 1317 O O . LEU A 1 167 ? 4.557 -1.173 -10.151 1.00 88.88 167 LEU A O 1
ATOM 1321 N N . TRP A 1 168 ? 6.290 -2.009 -8.991 1.00 91.19 168 TRP A N 1
ATOM 1322 C CA . TRP A 1 168 ? 5.470 -2.897 -8.183 1.00 91.19 168 TRP A CA 1
ATOM 1323 C C . TRP A 1 168 ? 4.489 -2.132 -7.290 1.00 91.19 168 TRP A C 1
ATOM 1325 O O . TRP A 1 168 ? 3.291 -2.406 -7.318 1.00 91.19 168 TRP A O 1
ATOM 1335 N N . THR A 1 169 ? 4.974 -1.124 -6.563 1.00 93.31 169 THR A N 1
ATOM 1336 C CA . THR A 1 169 ? 4.156 -0.314 -5.646 1.00 93.31 169 THR A CA 1
ATOM 1337 C C . THR A 1 169 ? 3.051 0.428 -6.409 1.00 93.31 169 THR A C 1
ATOM 1339 O O . THR A 1 169 ? 1.919 0.518 -5.935 1.00 93.31 169 THR A O 1
ATOM 1342 N N . VAL A 1 170 ? 3.330 0.907 -7.632 1.00 92.19 170 VAL A N 1
ATOM 1343 C CA . VAL A 1 170 ? 2.318 1.499 -8.525 1.00 92.19 170 VAL A CA 1
ATOM 1344 C C . VAL A 1 170 ? 1.245 0.481 -8.901 1.00 92.19 170 VAL A C 1
ATOM 1346 O O . VAL A 1 170 ? 0.055 0.793 -8.793 1.00 92.19 170 VAL A O 1
ATOM 1349 N N . LYS A 1 171 ? 1.640 -0.726 -9.329 1.00 92.31 171 LYS A N 1
ATOM 1350 C CA . LYS A 1 171 ? 0.683 -1.775 -9.704 1.00 92.31 171 LYS A CA 1
ATOM 1351 C C . LYS A 1 171 ? -0.196 -2.165 -8.517 1.00 92.31 171 LYS A C 1
ATOM 1353 O O . LYS A 1 171 ? -1.413 -2.148 -8.661 1.00 92.31 171 LYS A O 1
ATOM 1358 N N . GLU A 1 172 ? 0.389 -2.417 -7.349 1.00 93.62 172 GLU A N 1
ATOM 1359 C CA . GLU A 1 172 ? -0.334 -2.765 -6.116 1.00 93.62 172 GLU A CA 1
ATOM 1360 C C . GLU A 1 172 ? -1.293 -1.662 -5.656 1.00 93.62 172 GLU A C 1
ATOM 1362 O O . GLU A 1 172 ? -2.454 -1.925 -5.341 1.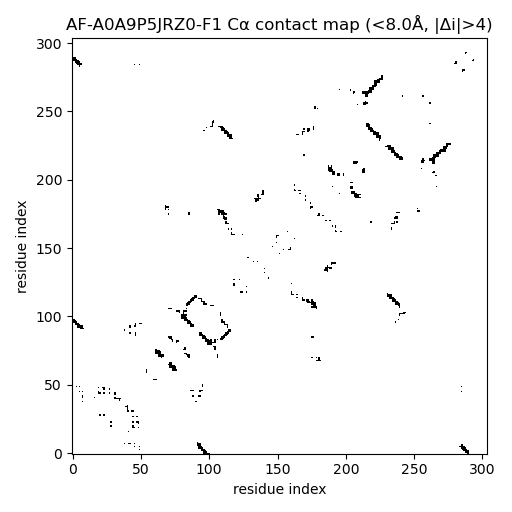00 93.62 172 GLU A O 1
ATOM 1367 N N . ALA A 1 173 ? -0.850 -0.401 -5.640 1.00 93.94 173 ALA A N 1
ATOM 1368 C CA . ALA A 1 173 ? -1.719 0.706 -5.254 1.00 93.94 173 ALA A CA 1
ATOM 1369 C C . ALA A 1 173 ? -2.901 0.847 -6.225 1.00 93.94 173 ALA A C 1
ATOM 1371 O O . ALA A 1 173 ? -4.042 1.036 -5.790 1.00 93.94 173 ALA A O 1
ATOM 1372 N N . LEU A 1 174 ? -2.661 0.704 -7.534 1.00 91.62 174 LEU A N 1
ATOM 1373 C CA . LEU A 1 174 ? -3.715 0.760 -8.544 1.00 91.62 174 LEU A CA 1
ATOM 1374 C C . LEU A 1 174 ? -4.676 -0.429 -8.430 1.00 91.62 174 LEU A C 1
ATOM 1376 O O . LEU A 1 174 ? -5.887 -0.220 -8.422 1.00 91.62 174 LEU A O 1
ATOM 1380 N N . THR A 1 175 ? -4.196 -1.664 -8.282 1.00 90.38 175 THR A N 1
ATOM 1381 C CA . THR A 1 175 ? -5.073 -2.839 -8.122 1.00 90.38 175 THR A CA 1
ATOM 1382 C C . THR A 1 175 ? -5.902 -2.768 -6.842 1.00 90.38 175 THR A C 1
ATOM 1384 O O . THR A 1 175 ? -7.102 -3.072 -6.860 1.00 90.38 175 THR A O 1
ATOM 1387 N N . LYS A 1 176 ? -5.317 -2.269 -5.746 1.00 91.12 176 LYS A N 1
ATOM 1388 C CA . LYS A 1 176 ? -6.049 -1.946 -4.517 1.00 91.12 176 LYS A CA 1
ATOM 1389 C C . LYS A 1 176 ? -7.092 -0.868 -4.761 1.00 91.12 176 LYS A C 1
ATOM 1391 O O . LYS A 1 176 ? -8.212 -1.013 -4.274 1.00 91.12 176 LYS A O 1
ATOM 1396 N N . CYS A 1 177 ? -6.787 0.164 -5.546 1.00 90.06 177 CYS A N 1
ATOM 1397 C CA . CYS A 1 177 ? -7.757 1.185 -5.940 1.00 90.06 177 CYS A CA 1
ATOM 1398 C C . CYS A 1 177 ? -8.944 0.562 -6.683 1.00 90.06 177 CYS A C 1
ATOM 1400 O O . CYS A 1 177 ? -10.085 0.821 -6.314 1.00 90.06 177 CYS A O 1
ATOM 1402 N N . LEU A 1 178 ? -8.689 -0.362 -7.612 1.00 84.00 178 LEU A N 1
ATOM 1403 C CA . LEU A 1 178 ? -9.721 -1.076 -8.373 1.00 84.00 178 LEU A CA 1
ATOM 1404 C C . LEU A 1 178 ? -10.570 -2.035 -7.523 1.00 84.00 178 LEU A C 1
ATOM 1406 O O . LEU A 1 178 ? -11.706 -2.324 -7.894 1.00 84.00 178 LEU A O 1
ATOM 1410 N N . GLY A 1 179 ? -10.049 -2.513 -6.389 1.00 79.06 179 GLY A N 1
ATOM 1411 C CA . GLY A 1 179 ? -10.768 -3.410 -5.477 1.00 79.06 179 GLY A CA 1
ATOM 1412 C C . GLY A 1 179 ? -10.860 -4.863 -5.952 1.00 79.06 179 GLY A C 1
ATOM 1413 O O . GLY A 1 179 ? -11.683 -5.616 -5.444 1.00 79.06 179 GLY A O 1
ATOM 1414 N N . LEU A 1 180 ? -10.013 -5.265 -6.904 1.00 71.62 180 LEU A N 1
ATOM 1415 C CA . LEU A 1 180 ? -10.060 -6.586 -7.552 1.00 71.62 180 LEU A CA 1
ATOM 1416 C C . LEU A 1 180 ? -9.256 -7.671 -6.827 1.00 71.62 180 LEU A C 1
ATOM 1418 O O . LEU A 1 180 ? -9.322 -8.845 -7.191 1.00 71.62 180 LEU A O 1
ATOM 1422 N N . GLY A 1 181 ? -8.521 -7.287 -5.781 1.00 70.25 181 GLY A N 1
ATOM 1423 C CA . GLY A 1 181 ? -7.682 -8.197 -5.008 1.00 70.25 181 GLY A CA 1
ATOM 1424 C C . GLY A 1 181 ? -6.632 -8.908 -5.869 1.00 70.25 181 GLY A C 1
ATOM 1425 O O . GLY A 1 181 ? -6.200 -8.402 -6.903 1.00 70.25 181 GLY A O 1
ATOM 1426 N N . LEU A 1 182 ? -6.246 -10.110 -5.439 1.00 69.38 182 LEU A N 1
ATOM 1427 C CA . LEU A 1 182 ? -5.194 -10.927 -6.063 1.00 69.38 182 LEU A CA 1
ATOM 1428 C C . LEU A 1 182 ? -5.575 -11.515 -7.436 1.00 69.38 182 LEU A C 1
ATOM 1430 O O . LEU A 1 182 ? -4.746 -12.152 -8.075 1.00 69.38 182 LEU A O 1
ATOM 1434 N N . GLY A 1 183 ? -6.824 -11.352 -7.881 1.00 75.12 183 GLY A N 1
ATOM 1435 C CA . GLY A 1 183 ? -7.300 -11.886 -9.162 1.00 75.12 183 GLY A CA 1
ATOM 1436 C C . GLY A 1 183 ? -6.972 -11.007 -10.371 1.00 75.12 183 GLY A C 1
ATOM 1437 O O . GLY A 1 183 ? -7.279 -11.391 -11.498 1.00 75.12 183 GLY A O 1
ATOM 1438 N N . PHE A 1 184 ? -6.396 -9.819 -10.159 1.00 83.69 184 PHE A N 1
ATOM 1439 C CA . PHE A 1 184 ? -6.017 -8.926 -11.247 1.00 83.69 184 PHE A CA 1
ATOM 1440 C C . PHE A 1 184 ? -4.652 -9.307 -11.829 1.00 83.69 184 PHE A C 1
ATOM 1442 O O . PHE A 1 184 ? -3.672 -9.425 -11.103 1.00 83.69 184 PHE A O 1
ATOM 1449 N N . ASP A 1 185 ? -4.582 -9.441 -13.152 1.00 88.62 185 ASP A N 1
ATOM 1450 C CA . ASP A 1 185 ? -3.336 -9.700 -13.873 1.00 88.62 185 ASP A CA 1
ATOM 1451 C C . ASP A 1 185 ? -2.502 -8.416 -14.007 1.00 88.62 185 ASP A C 1
ATOM 1453 O O . ASP A 1 185 ? -2.827 -7.520 -14.790 1.00 88.62 185 ASP A O 1
ATOM 1457 N N . PHE A 1 186 ? -1.405 -8.336 -13.250 1.00 90.06 186 PHE A N 1
ATOM 1458 C CA . PHE A 1 186 ? -0.514 -7.174 -13.217 1.00 90.06 186 PHE A CA 1
ATOM 1459 C C . PHE A 1 186 ? 0.148 -6.898 -14.572 1.00 90.06 186 PHE A C 1
ATOM 1461 O O . PHE A 1 186 ? 0.496 -5.747 -14.848 1.00 90.06 186 PHE A O 1
ATOM 1468 N N . SER A 1 187 ? 0.285 -7.902 -15.447 1.00 90.81 187 SER A N 1
ATOM 1469 C CA . SER A 1 187 ? 0.897 -7.732 -16.771 1.00 90.81 187 SER A CA 1
ATOM 1470 C C . SER A 1 187 ? 0.069 -6.843 -17.708 1.00 90.81 187 SER A C 1
ATOM 1472 O O . SER A 1 187 ? 0.607 -6.288 -18.670 1.00 90.81 187 SER A O 1
ATOM 1474 N N . ARG A 1 188 ? -1.221 -6.644 -17.392 1.00 91.00 188 ARG A N 1
ATOM 1475 C CA . ARG A 1 188 ? -2.120 -5.712 -18.088 1.00 91.00 188 ARG A CA 1
ATOM 1476 C C . ARG A 1 188 ? -1.757 -4.253 -17.850 1.00 91.00 188 ARG A C 1
ATOM 1478 O O . ARG A 1 188 ? -2.042 -3.419 -18.706 1.00 91.00 188 ARG A O 1
ATOM 1485 N N . ILE A 1 189 ? -1.158 -3.942 -16.700 1.00 91.25 189 ILE A N 1
ATOM 1486 C CA . ILE A 1 189 ? -0.632 -2.610 -16.401 1.00 91.25 189 ILE A CA 1
ATOM 1487 C C . ILE A 1 189 ? 0.766 -2.524 -17.003 1.00 91.25 189 ILE A C 1
ATOM 1489 O O . ILE A 1 189 ? 1.608 -3.373 -16.709 1.00 91.25 189 ILE A O 1
ATOM 1493 N N . SER A 1 190 ? 1.012 -1.492 -17.808 1.00 90.50 190 SER A N 1
ATOM 1494 C CA . SER A 1 190 ? 2.339 -1.193 -18.339 1.00 90.50 190 SER A CA 1
ATOM 1495 C C . SER A 1 190 ? 2.769 0.213 -17.945 1.00 90.50 190 SER A C 1
ATOM 1497 O O . SER A 1 190 ? 2.082 1.186 -18.254 1.00 90.50 190 SER A O 1
ATOM 1499 N N . LEU A 1 191 ? 3.932 0.317 -17.312 1.00 86.25 191 LEU A N 1
ATOM 1500 C CA . LEU A 1 191 ? 4.582 1.573 -16.958 1.00 86.25 191 LEU A CA 1
ATOM 1501 C C . LEU A 1 191 ? 5.974 1.617 -17.593 1.00 86.25 191 LEU A C 1
ATOM 1503 O O . LEU A 1 191 ? 6.734 0.654 -17.505 1.00 86.25 191 LEU A O 1
ATOM 1507 N N . ASP A 1 192 ? 6.330 2.749 -18.200 1.00 79.75 192 ASP A N 1
ATOM 1508 C CA . ASP A 1 192 ? 7.734 3.015 -18.510 1.00 79.75 192 ASP A CA 1
ATOM 1509 C C . ASP A 1 192 ? 8.461 3.354 -17.206 1.00 79.75 192 ASP A C 1
ATOM 1511 O O . ASP A 1 192 ? 8.382 4.472 -16.694 1.00 79.75 192 ASP A O 1
ATOM 1515 N N . ILE A 1 193 ? 9.125 2.345 -16.646 1.00 67.88 193 ILE A N 1
ATOM 1516 C CA . ILE A 1 193 ? 9.776 2.415 -15.338 1.00 67.88 193 ILE A CA 1
ATOM 1517 C C . ILE A 1 193 ? 10.867 3.481 -15.259 1.00 67.88 193 ILE A C 1
ATOM 1519 O O . ILE A 1 193 ? 11.131 3.968 -14.165 1.00 67.88 193 ILE A O 1
ATOM 1523 N N . PHE A 1 194 ? 11.485 3.846 -16.384 1.00 70.62 194 PHE A N 1
ATOM 1524 C CA . PHE A 1 194 ? 12.572 4.821 -16.419 1.00 70.62 194 PHE A CA 1
ATOM 1525 C C . PHE A 1 194 ? 12.017 6.231 -16.627 1.00 70.62 194 PHE A C 1
ATOM 1527 O O . PHE A 1 194 ? 12.371 7.155 -15.898 1.00 70.62 194 PHE A O 1
ATOM 1534 N N . ALA A 1 195 ? 11.056 6.394 -17.537 1.00 68.00 195 ALA A N 1
ATOM 1535 C CA . ALA A 1 195 ? 10.463 7.702 -17.794 1.00 68.00 195 ALA A CA 1
ATOM 1536 C C . ALA A 1 195 ? 9.512 8.175 -16.672 1.00 68.00 195 ALA A C 1
ATOM 1538 O O . ALA A 1 195 ? 9.341 9.377 -16.480 1.00 68.00 195 ALA A O 1
ATOM 1539 N N . ALA A 1 196 ? 8.887 7.268 -15.912 1.00 59.03 196 ALA A N 1
ATOM 1540 C CA . ALA A 1 196 ? 7.896 7.633 -14.894 1.00 59.03 196 ALA A CA 1
ATOM 1541 C C . ALA A 1 196 ? 8.493 8.361 -13.681 1.00 59.03 196 ALA A C 1
ATOM 1543 O O . ALA A 1 196 ? 7.794 9.138 -13.031 1.00 59.03 196 ALA A O 1
ATOM 1544 N N . VAL A 1 197 ? 9.772 8.114 -13.388 1.00 55.00 197 VAL A N 1
ATOM 1545 C CA . VAL A 1 197 ? 10.499 8.724 -12.263 1.00 55.00 197 VAL A CA 1
ATOM 1546 C C . VAL A 1 197 ? 11.254 9.981 -12.710 1.00 55.00 197 VAL A C 1
ATOM 1548 O O . VAL A 1 197 ? 11.379 10.927 -11.937 1.00 55.00 197 VAL A O 1
ATOM 1551 N N . GLU A 1 198 ? 11.711 10.022 -13.965 1.00 55.97 198 GLU A N 1
ATOM 1552 C CA . GLU A 1 198 ? 12.464 11.150 -14.530 1.00 55.97 198 GLU A CA 1
ATOM 1553 C C . GLU A 1 198 ? 11.580 12.292 -15.057 1.00 55.97 198 GLU A C 1
ATOM 1555 O O . GLU A 1 198 ? 12.080 13.398 -15.270 1.00 55.97 198 GLU A O 1
ATOM 1560 N N . ALA A 1 199 ? 10.275 12.065 -15.251 1.00 53.00 199 ALA A N 1
ATOM 1561 C CA . ALA A 1 199 ? 9.332 13.065 -15.749 1.00 53.00 199 ALA A CA 1
ATOM 1562 C C . ALA A 1 199 ? 9.016 14.153 -14.703 1.00 53.00 199 ALA A C 1
ATOM 1564 O O . ALA A 1 199 ? 7.899 14.265 -14.196 1.00 53.00 199 ALA A O 1
ATOM 1565 N N . TYR A 1 200 ? 10.003 14.997 -14.418 1.00 42.56 200 TYR A N 1
ATOM 1566 C CA . TYR A 1 200 ? 9.797 16.307 -13.824 1.00 42.56 200 TYR A CA 1
ATOM 1567 C C . TYR A 1 200 ? 9.231 17.231 -14.923 1.00 42.56 200 TYR A C 1
ATOM 1569 O O . TYR A 1 200 ? 9.872 17.520 -15.929 1.00 42.56 200 TYR A O 1
ATOM 1577 N N . GLU A 1 201 ? 7.981 17.654 -14.737 1.00 45.84 201 GLU A N 1
ATOM 1578 C CA . GLU A 1 201 ? 7.398 18.889 -15.290 1.00 45.84 201 GLU A CA 1
ATOM 1579 C C . GLU A 1 201 ? 6.925 18.986 -16.755 1.00 45.84 201 GLU A C 1
ATOM 1581 O O . GLU A 1 201 ? 6.406 20.047 -17.097 1.00 45.84 201 GLU A O 1
ATOM 1586 N N . SER A 1 202 ? 6.972 17.978 -17.644 1.00 48.12 202 SER A N 1
ATOM 1587 C CA . SER A 1 202 ? 6.433 18.232 -19.015 1.00 48.12 202 SER A CA 1
ATOM 1588 C C . SER A 1 202 ? 5.721 17.115 -19.779 1.00 48.12 202 SER A C 1
ATOM 1590 O O . SER A 1 202 ? 4.995 17.441 -20.718 1.00 48.12 202 SER A O 1
ATOM 1592 N N . GLN A 1 203 ? 5.849 15.842 -19.400 1.00 53.72 203 GLN A N 1
ATOM 1593 C CA . GLN A 1 203 ? 5.034 14.738 -19.935 1.00 53.72 203 GLN A CA 1
ATOM 1594 C C . GLN A 1 203 ? 5.339 13.469 -19.137 1.00 53.72 203 GLN A C 1
ATOM 1596 O O . GLN A 1 203 ? 6.386 12.855 -19.318 1.00 53.72 203 GLN A O 1
ATOM 1601 N N . THR A 1 204 ? 4.442 13.069 -18.238 1.00 55.97 204 THR A N 1
ATOM 1602 C CA . THR A 1 204 ? 4.516 11.733 -17.641 1.00 55.97 204 THR A CA 1
ATOM 1603 C C . THR A 1 204 ? 4.295 10.703 -18.756 1.00 55.97 204 THR A C 1
ATOM 1605 O O . THR A 1 204 ? 3.325 10.859 -19.508 1.00 55.97 204 THR A O 1
ATOM 1608 N N . PRO A 1 205 ? 5.143 9.668 -18.905 1.00 60.75 205 PRO A N 1
ATOM 1609 C CA . PRO A 1 205 ? 4.854 8.587 -19.842 1.00 60.75 205 PRO A CA 1
ATOM 1610 C C . PRO A 1 205 ? 3.477 7.987 -19.522 1.00 60.75 205 PRO A C 1
ATOM 1612 O O . PRO A 1 205 ? 3.090 7.918 -18.349 1.00 60.75 205 PRO A O 1
ATOM 1615 N N . PRO A 1 206 ? 2.704 7.568 -20.534 1.00 70.50 206 PRO A N 1
ATOM 1616 C CA . PRO A 1 206 ? 1.359 7.089 -20.288 1.00 70.50 206 PRO A CA 1
ATOM 1617 C C . PRO A 1 206 ? 1.431 5.780 -19.494 1.00 70.50 206 PRO A C 1
ATOM 1619 O O . PRO A 1 206 ? 1.980 4.787 -19.964 1.00 70.50 206 PRO A O 1
ATOM 1622 N N . LEU A 1 207 ? 0.858 5.773 -18.289 1.00 87.00 207 LEU A N 1
ATOM 1623 C CA . LEU A 1 207 ? 0.503 4.537 -17.600 1.00 87.00 207 LEU A CA 1
ATOM 1624 C C . LEU A 1 207 ? -0.558 3.846 -18.457 1.00 87.00 207 LEU A C 1
ATOM 1626 O O . LEU A 1 207 ? -1.620 4.421 -18.700 1.00 87.00 207 LEU A O 1
ATOM 1630 N N . LEU A 1 208 ? -0.252 2.658 -18.965 1.00 90.12 208 LEU A N 1
ATOM 1631 C CA . LEU A 1 208 ? -1.141 1.927 -19.857 1.00 90.12 208 LEU A CA 1
ATOM 1632 C C . LEU A 1 208 ? -1.861 0.817 -19.108 1.00 90.12 208 LEU A C 1
ATOM 1634 O O . LEU A 1 208 ? -1.302 0.179 -18.215 1.00 90.12 208 LEU A O 1
ATOM 1638 N N . ILE A 1 209 ? -3.079 0.545 -19.549 1.00 89.19 209 ILE A N 1
ATOM 1639 C CA . ILE A 1 209 ? -3.828 -0.651 -19.208 1.00 89.19 209 ILE A CA 1
ATOM 1640 C C . ILE A 1 209 ? -4.332 -1.299 -20.492 1.00 89.19 209 ILE A C 1
ATOM 1642 O O . ILE A 1 209 ? -4.929 -0.629 -21.332 1.00 89.19 209 ILE A O 1
ATOM 1646 N N . ASP A 1 210 ? -4.019 -2.579 -20.694 1.00 88.94 210 ASP A N 1
ATOM 1647 C CA . ASP A 1 210 ? -4.339 -3.312 -21.930 1.00 88.94 210 ASP A CA 1
ATOM 1648 C C . ASP A 1 210 ? -3.847 -2.596 -23.207 1.00 88.94 210 ASP A C 1
ATOM 1650 O O . ASP A 1 210 ? -4.483 -2.632 -24.258 1.00 88.94 210 ASP A O 1
ATOM 1654 N N . GLY A 1 211 ? -2.712 -1.895 -23.109 1.00 87.69 211 GLY A N 1
ATOM 1655 C CA . GLY A 1 211 ? -2.123 -1.122 -24.208 1.00 87.69 211 GLY A CA 1
ATOM 1656 C C . GLY A 1 211 ? -2.772 0.243 -24.477 1.00 87.69 211 GLY A C 1
ATOM 1657 O O . GLY A 1 211 ? -2.278 0.976 -25.332 1.00 87.69 211 GLY A O 1
ATOM 1658 N N . ALA A 1 212 ? -3.827 0.623 -23.749 1.00 88.56 212 ALA A N 1
ATOM 1659 C CA . ALA A 1 212 ? -4.468 1.934 -23.853 1.00 88.56 212 ALA A CA 1
ATOM 1660 C C . ALA A 1 212 ? -4.056 2.862 -22.692 1.00 88.56 212 ALA A C 1
ATOM 1662 O O . ALA A 1 212 ? -3.846 2.381 -21.578 1.00 88.56 212 ALA A O 1
ATOM 1663 N N . PRO A 1 213 ? -3.962 4.191 -22.899 1.00 88.94 213 PRO A N 1
ATOM 1664 C CA . PRO A 1 213 ? -3.678 5.125 -21.813 1.00 88.94 213 PRO A CA 1
ATOM 1665 C C . PRO A 1 213 ? -4.732 5.064 -20.705 1.00 88.94 213 PRO A C 1
ATOM 1667 O O . PRO A 1 213 ? -5.926 5.218 -20.970 1.0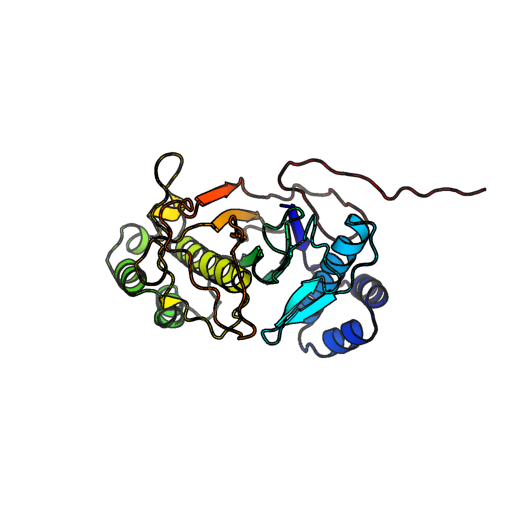0 88.94 213 PRO A O 1
ATOM 1670 N N . LEU A 1 214 ? -4.284 4.892 -19.461 1.00 89.50 214 LEU A N 1
ATOM 1671 C CA . LEU A 1 214 ? -5.142 4.961 -18.287 1.00 89.50 214 LEU A CA 1
ATOM 1672 C C . LEU A 1 214 ? -5.708 6.380 -18.154 1.00 89.50 214 LEU A C 1
ATOM 1674 O O . LEU A 1 214 ? -4.991 7.368 -18.319 1.00 89.50 214 LEU A O 1
ATOM 1678 N N . ARG A 1 215 ? -6.998 6.483 -17.836 1.00 89.50 215 ARG A N 1
ATOM 1679 C CA . ARG A 1 215 ? -7.732 7.747 -17.690 1.00 89.50 215 ARG A CA 1
ATOM 1680 C C . ARG A 1 215 ? -8.474 7.796 -16.369 1.00 89.50 215 ARG A C 1
ATOM 1682 O O . ARG A 1 215 ? -8.917 6.766 -15.876 1.00 89.50 215 ARG A O 1
ATOM 1689 N N . GLY A 1 216 ? -8.633 8.994 -15.815 1.00 89.62 216 GLY A N 1
ATOM 1690 C CA . GLY A 1 216 ? -9.435 9.200 -14.611 1.00 89.62 216 GLY A CA 1
ATOM 1691 C C . GLY A 1 216 ? -8.786 8.654 -13.335 1.00 89.62 216 GLY A C 1
ATOM 1692 O O . GLY A 1 216 ? -9.484 8.246 -12.407 1.00 89.62 216 GLY A O 1
ATOM 1693 N N . TYR A 1 217 ? -7.454 8.629 -13.287 1.00 90.31 217 TYR A N 1
ATOM 1694 C CA . TYR A 1 217 ? -6.706 8.259 -12.089 1.00 90.31 217 TYR A CA 1
ATOM 1695 C C . TYR A 1 217 ? -5.633 9.294 -11.765 1.00 90.31 217 TYR A C 1
ATOM 1697 O O . TYR A 1 217 ? -5.090 9.967 -12.636 1.00 90.31 217 TYR A O 1
ATOM 1705 N N . GLU A 1 218 ? -5.314 9.403 -10.489 1.00 90.62 218 GLU A N 1
ATOM 1706 C CA . GLU A 1 218 ? -4.199 10.182 -9.980 1.00 90.62 218 GLU A CA 1
ATOM 1707 C C . GLU A 1 218 ? -3.353 9.278 -9.092 1.00 90.62 218 GLU A C 1
ATOM 1709 O O . GLU A 1 218 ? -3.881 8.613 -8.202 1.00 90.62 218 GLU A O 1
ATOM 1714 N N . LEU A 1 219 ? -2.051 9.222 -9.359 1.00 90.62 219 LEU A N 1
ATOM 1715 C CA . LEU A 1 219 ? -1.089 8.461 -8.580 1.00 90.62 219 LEU A CA 1
ATOM 1716 C C . LEU A 1 219 ? -0.162 9.439 -7.872 1.00 90.62 219 LEU A C 1
ATOM 1718 O O . LEU A 1 219 ? 0.552 10.193 -8.524 1.00 90.62 219 LEU A O 1
ATOM 1722 N N . THR A 1 220 ? -0.163 9.424 -6.545 1.00 89.62 220 THR A N 1
ATOM 1723 C CA . THR A 1 220 ? 0.762 10.214 -5.732 1.00 89.62 220 THR A CA 1
ATOM 1724 C C . THR A 1 220 ? 1.890 9.312 -5.245 1.00 89.62 220 THR A C 1
ATOM 1726 O O . THR A 1 220 ? 1.638 8.379 -4.486 1.00 89.62 220 THR A O 1
ATOM 1729 N N . LEU A 1 221 ? 3.116 9.577 -5.694 1.00 89.25 221 LEU A N 1
ATOM 1730 C CA . LEU A 1 221 ? 4.331 8.824 -5.380 1.00 89.25 221 LEU A CA 1
ATOM 1731 C C . LEU A 1 221 ? 5.154 9.608 -4.361 1.00 89.25 221 LEU A C 1
ATOM 1733 O O . LEU A 1 221 ? 5.380 10.806 -4.534 1.00 89.25 221 LEU A O 1
ATOM 1737 N N . MET A 1 222 ? 5.628 8.941 -3.313 1.00 86.38 222 MET A N 1
ATOM 1738 C CA . MET A 1 222 ? 6.523 9.546 -2.327 1.00 86.38 222 MET A CA 1
ATOM 1739 C C . MET A 1 222 ? 7.435 8.515 -1.679 1.00 86.38 222 MET A C 1
ATOM 1741 O O . MET A 1 222 ? 7.059 7.359 -1.488 1.00 86.38 222 MET A O 1
ATOM 1745 N N . GLU A 1 223 ? 8.629 8.945 -1.300 1.00 88.88 223 GLU A N 1
ATOM 1746 C CA . GLU A 1 223 ? 9.513 8.130 -0.476 1.00 88.88 223 GLU A CA 1
ATOM 1747 C C . GLU A 1 223 ? 9.252 8.384 1.011 1.00 88.88 223 GLU A C 1
ATOM 1749 O O . GLU A 1 223 ? 9.010 9.518 1.426 1.00 88.88 223 GLU A O 1
ATOM 1754 N N . ILE A 1 224 ? 9.357 7.338 1.827 1.00 87.81 224 ILE A N 1
ATOM 1755 C CA . ILE A 1 224 ? 9.306 7.413 3.289 1.00 87.81 224 ILE A CA 1
ATOM 1756 C C . ILE A 1 224 ? 10.658 6.931 3.823 1.00 87.81 224 ILE A C 1
ATOM 1758 O O . ILE A 1 224 ? 11.066 5.790 3.594 1.00 87.81 224 ILE A O 1
ATOM 1762 N N . ALA A 1 225 ? 11.383 7.805 4.520 1.00 84.75 225 ALA A N 1
ATOM 1763 C CA . ALA A 1 225 ? 12.621 7.443 5.200 1.00 84.75 225 ALA A CA 1
ATOM 1764 C C . ALA A 1 225 ? 12.319 6.631 6.463 1.00 84.75 225 ALA A C 1
ATOM 1766 O O . ALA A 1 225 ? 11.403 6.964 7.214 1.00 84.75 225 ALA A O 1
ATOM 1767 N N . SER A 1 226 ? 13.116 5.607 6.755 1.00 79.25 226 SER A N 1
ATOM 1768 C CA . SER A 1 226 ? 13.084 5.006 8.088 1.00 79.25 226 SER A CA 1
ATOM 1769 C C . SER A 1 226 ? 13.603 6.001 9.142 1.00 79.25 226 SER A C 1
ATOM 1771 O O . SER A 1 226 ? 14.614 6.657 8.897 1.00 79.25 226 SER A O 1
ATOM 1773 N N . PRO A 1 227 ? 12.986 6.108 10.337 1.00 65.56 227 PRO A N 1
ATOM 1774 C CA . PRO A 1 227 ? 13.503 6.957 11.413 1.00 65.56 227 PRO A CA 1
ATOM 1775 C C . PRO A 1 227 ? 14.817 6.455 12.023 1.00 65.56 227 PRO A C 1
ATOM 1777 O O . PRO A 1 227 ? 15.489 7.211 12.715 1.00 65.56 227 PRO A O 1
ATOM 1780 N N . THR A 1 228 ? 15.146 5.171 11.845 1.00 63.78 228 THR A N 1
ATOM 1781 C CA . THR A 1 228 ? 16.226 4.480 12.572 1.00 63.78 228 THR A CA 1
ATOM 1782 C C . THR A 1 228 ? 17.386 4.020 11.682 1.00 63.78 228 THR A C 1
ATOM 1784 O O . THR A 1 228 ? 18.300 3.369 12.184 1.00 63.78 228 THR A O 1
ATOM 1787 N N . GLY A 1 229 ? 17.398 4.346 10.382 1.00 63.88 229 GLY A N 1
ATOM 1788 C CA . GLY A 1 229 ? 18.496 3.955 9.488 1.00 63.88 229 GLY A CA 1
ATOM 1789 C C . GLY A 1 229 ? 18.349 4.424 8.038 1.00 63.88 229 GLY A C 1
ATOM 1790 O O . GLY A 1 229 ? 17.466 5.215 7.722 1.00 63.88 229 GLY A O 1
ATOM 1791 N N . ASP A 1 230 ? 19.194 3.881 7.157 1.00 69.75 230 ASP A N 1
ATOM 1792 C CA . ASP A 1 230 ? 19.277 4.228 5.723 1.00 69.75 230 ASP A CA 1
ATOM 1793 C C . ASP A 1 230 ? 18.160 3.612 4.858 1.00 69.75 230 ASP A C 1
ATOM 1795 O O . ASP A 1 230 ? 18.089 3.833 3.646 1.00 69.75 230 ASP A O 1
ATOM 1799 N N . ASP A 1 231 ? 17.276 2.819 5.468 1.00 85.19 231 ASP A N 1
ATOM 1800 C CA . ASP A 1 231 ? 16.174 2.177 4.764 1.00 85.19 231 ASP A CA 1
ATOM 1801 C C . ASP A 1 231 ? 15.236 3.221 4.143 1.00 85.19 231 ASP A C 1
ATOM 1803 O O . ASP A 1 231 ? 14.790 4.173 4.792 1.00 85.19 231 ASP A O 1
ATOM 1807 N N . THR A 1 232 ? 14.888 2.992 2.880 1.00 88.25 232 THR A N 1
ATOM 1808 C CA . THR A 1 232 ? 13.939 3.816 2.132 1.00 88.25 232 THR A CA 1
ATOM 1809 C C . THR A 1 232 ? 12.750 2.965 1.725 1.00 88.25 232 THR A C 1
ATOM 1811 O O . THR A 1 232 ? 12.902 1.825 1.282 1.00 88.25 232 THR A O 1
ATOM 1814 N N . TYR A 1 233 ? 11.562 3.525 1.898 1.00 92.62 233 TYR A N 1
ATOM 1815 C CA . TYR A 1 233 ? 10.312 2.943 1.447 1.00 92.62 233 TYR A CA 1
ATOM 1816 C C . TYR A 1 233 ? 9.753 3.786 0.313 1.00 92.62 233 TYR A C 1
ATOM 1818 O O . TYR A 1 233 ? 9.892 5.008 0.318 1.00 92.62 233 TYR A O 1
ATOM 1826 N N . GLN A 1 234 ? 9.084 3.138 -0.625 1.00 92.75 234 GLN A N 1
ATOM 1827 C CA . GLN A 1 234 ? 8.300 3.788 -1.662 1.00 92.75 234 GLN A CA 1
ATOM 1828 C C . GLN A 1 234 ? 6.829 3.606 -1.332 1.00 92.75 234 GLN A C 1
ATOM 1830 O O . GLN A 1 234 ? 6.404 2.504 -0.999 1.00 92.75 234 GLN A O 1
ATOM 1835 N N . CYS A 1 235 ? 6.073 4.696 -1.371 1.00 93.56 235 CYS A N 1
ATOM 1836 C CA . CYS A 1 235 ? 4.649 4.724 -1.083 1.00 93.56 235 CYS A CA 1
ATOM 1837 C C . CYS A 1 235 ? 3.910 5.317 -2.280 1.00 93.56 235 CYS A C 1
ATOM 1839 O O . CYS A 1 235 ? 4.309 6.357 -2.814 1.00 93.56 235 CYS A O 1
ATOM 1841 N N . VAL A 1 236 ? 2.838 4.649 -2.697 1.00 94.31 236 VAL A N 1
ATOM 1842 C CA . VAL A 1 236 ? 1.979 5.094 -3.794 1.00 94.31 236 VAL A CA 1
ATOM 1843 C C . VAL A 1 236 ? 0.542 5.134 -3.323 1.00 94.31 236 VAL A C 1
ATOM 1845 O O . VAL A 1 236 ? 0.038 4.152 -2.786 1.00 94.31 236 VAL A O 1
ATOM 1848 N N . ILE A 1 237 ? -0.135 6.247 -3.590 1.00 94.62 237 ILE A N 1
ATOM 1849 C CA . ILE A 1 237 ? -1.584 6.366 -3.447 1.00 94.62 237 ILE A CA 1
ATOM 1850 C C . ILE A 1 237 ? -2.187 6.490 -4.840 1.00 94.62 237 ILE A C 1
ATOM 1852 O O . ILE A 1 237 ? -1.853 7.421 -5.565 1.00 94.62 237 ILE A O 1
ATOM 1856 N N . ALA A 1 238 ? -3.081 5.581 -5.212 1.00 93.56 238 ALA A N 1
ATOM 1857 C CA . ALA A 1 238 ? -3.861 5.654 -6.440 1.00 93.56 238 ALA A CA 1
ATOM 1858 C C . ALA A 1 238 ? -5.303 6.058 -6.113 1.00 93.56 238 ALA A C 1
ATOM 1860 O O . ALA A 1 238 ? -6.000 5.365 -5.370 1.00 93.56 238 ALA A O 1
ATOM 1861 N N . LYS A 1 239 ? -5.768 7.161 -6.695 1.00 91.62 239 LYS A N 1
ATOM 1862 C CA . LYS A 1 239 ? -7.114 7.714 -6.515 1.00 91.62 239 LYS A CA 1
ATOM 1863 C C . LYS A 1 239 ? -7.852 7.765 -7.850 1.00 91.62 239 LYS A C 1
ATOM 1865 O O . LYS A 1 239 ? -7.282 8.164 -8.862 1.00 91.62 239 LYS A O 1
ATOM 1870 N N . ARG A 1 240 ? -9.136 7.412 -7.847 1.00 90.31 240 ARG A N 1
ATOM 1871 C CA . ARG A 1 240 ? -10.041 7.596 -8.988 1.00 90.31 240 ARG A CA 1
ATOM 1872 C C . ARG A 1 240 ? -10.564 9.037 -9.026 1.00 90.31 240 ARG A C 1
ATOM 1874 O O . ARG A 1 240 ? -11.044 9.555 -8.020 1.00 90.31 240 ARG A O 1
ATOM 1881 N N . THR A 1 241 ? -10.505 9.683 -10.187 1.00 88.25 241 THR A N 1
ATOM 1882 C CA . THR A 1 241 ? -10.837 11.112 -10.366 1.00 88.25 241 THR A CA 1
ATOM 1883 C C . THR A 1 241 ? -12.064 11.365 -11.243 1.00 88.25 241 THR A C 1
ATOM 1885 O O . THR A 1 241 ? -12.322 12.501 -11.630 1.00 88.25 241 THR A O 1
ATOM 1888 N N . PHE A 1 242 ? -12.845 10.327 -11.538 1.00 80.44 242 PHE A N 1
ATOM 1889 C CA . PHE A 1 242 ? -14.085 10.427 -12.301 1.00 80.44 242 PHE A CA 1
ATOM 1890 C C . PHE A 1 242 ? -15.203 9.647 -11.617 1.00 80.44 242 PHE A C 1
ATOM 1892 O O . PHE A 1 242 ? -14.970 8.610 -10.993 1.00 80.44 242 PHE A O 1
ATOM 1899 N N . THR A 1 243 ? -16.425 10.131 -11.792 1.00 72.75 243 THR A N 1
ATOM 1900 C CA . THR A 1 243 ? -17.642 9.440 -11.377 1.00 72.75 243 THR A CA 1
ATOM 1901 C C . THR A 1 243 ? -18.130 8.590 -12.545 1.00 72.75 243 THR A C 1
ATOM 1903 O O . THR A 1 243 ? -18.332 9.099 -13.646 1.00 72.75 243 THR A O 1
ATOM 1906 N N . ALA A 1 244 ? -18.294 7.286 -12.332 1.00 62.94 244 ALA A N 1
ATOM 1907 C CA . ALA A 1 244 ? -18.920 6.422 -13.324 1.00 62.94 244 ALA A C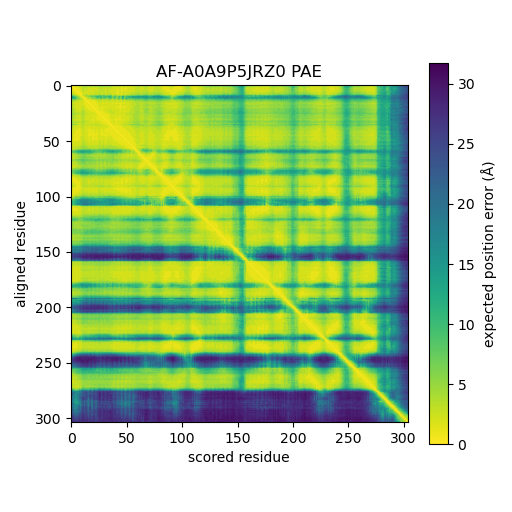A 1
ATOM 1908 C C . ALA A 1 244 ? -20.443 6.629 -13.293 1.00 62.94 244 ALA A C 1
ATOM 1910 O O . ALA A 1 244 ? -21.043 6.667 -12.221 1.00 62.94 244 ALA A O 1
ATOM 1911 N N . SER A 1 245 ? -21.078 6.734 -14.459 1.00 53.25 245 SER A N 1
ATOM 1912 C CA . SER A 1 245 ? -22.525 6.554 -14.581 1.00 53.25 245 SER A CA 1
ATOM 1913 C C . SER A 1 245 ? -22.820 5.048 -14.536 1.00 53.25 245 SER A C 1
ATOM 1915 O O . SER A 1 245 ? -22.744 4.390 -15.571 1.00 53.25 245 SER A O 1
ATOM 1917 N N . GLU A 1 246 ? -23.055 4.456 -13.364 1.00 51.12 246 GLU A N 1
ATOM 1918 C CA . GLU A 1 246 ? -23.385 3.018 -13.265 1.00 51.12 246 GLU A CA 1
ATOM 1919 C C . GLU A 1 246 ? -24.907 2.771 -13.312 1.00 51.12 246 GLU A C 1
ATOM 1921 O O . GLU A 1 246 ? -25.684 3.672 -12.986 1.00 51.12 246 GLU A O 1
ATOM 1926 N N . PRO A 1 247 ? -25.354 1.584 -13.772 1.00 48.03 247 PRO A N 1
ATOM 1927 C CA . PRO A 1 247 ? -25.465 0.449 -12.846 1.00 48.03 247 PRO A CA 1
ATOM 1928 C C . PRO A 1 247 ? -25.074 -0.901 -13.478 1.00 48.03 247 PRO A C 1
ATOM 1930 O O . PRO A 1 247 ? -25.485 -1.215 -14.596 1.00 48.03 247 PRO A O 1
ATOM 1933 N N . SER A 1 248 ? -24.400 -1.783 -12.739 1.00 38.25 248 SER A N 1
ATOM 1934 C CA . SER A 1 248 ? -24.698 -3.211 -12.903 1.00 38.25 248 SER A CA 1
ATOM 1935 C C . SER A 1 248 ? -24.482 -3.984 -11.612 1.00 38.25 248 SER A C 1
ATOM 1937 O O . SER A 1 248 ? -23.371 -4.013 -11.093 1.00 38.25 248 SER A O 1
ATOM 1939 N N . ASP A 1 249 ? -25.531 -4.681 -11.178 1.00 38.19 249 ASP A N 1
ATOM 1940 C CA . ASP A 1 249 ? -25.587 -5.654 -10.076 1.00 38.19 249 ASP A CA 1
ATOM 1941 C C . ASP A 1 249 ? -24.657 -6.882 -10.250 1.00 38.19 249 ASP A C 1
ATOM 1943 O O . ASP A 1 249 ? -24.811 -7.893 -9.567 1.00 38.19 249 ASP A O 1
ATOM 1947 N N . GLU A 1 250 ? -23.681 -6.832 -11.161 1.00 35.47 250 GLU A N 1
ATOM 1948 C CA . GLU A 1 250 ? -22.690 -7.885 -11.358 1.00 35.47 250 GLU A CA 1
ATOM 1949 C C . GLU A 1 250 ? -21.291 -7.407 -10.956 1.00 35.47 250 GLU A C 1
ATOM 1951 O O . GLU A 1 250 ? -20.867 -6.325 -11.370 1.00 35.47 250 GLU A O 1
ATOM 1956 N N . PRO A 1 251 ? -20.516 -8.233 -10.230 1.00 38.09 251 PRO A N 1
ATOM 1957 C CA . PRO A 1 251 ? -19.125 -7.950 -9.910 1.00 38.09 251 PRO A CA 1
ATOM 1958 C C . PRO A 1 251 ? -18.265 -8.094 -11.173 1.00 38.09 251 PRO A C 1
ATOM 1960 O O . PRO A 1 251 ? -17.587 -9.100 -11.378 1.00 38.09 251 PRO A O 1
ATOM 1963 N N . ARG A 1 252 ? -18.299 -7.097 -12.057 1.00 45.84 252 ARG A N 1
ATOM 1964 C CA . ARG A 1 252 ? -17.326 -6.966 -13.144 1.00 45.84 252 ARG A CA 1
ATOM 1965 C C . ARG A 1 252 ? -16.180 -6.085 -12.663 1.00 45.84 252 ARG A C 1
ATOM 1967 O O . ARG A 1 252 ? -16.425 -5.121 -11.937 1.00 45.84 252 ARG A O 1
ATOM 1974 N N . PRO A 1 253 ? -14.928 -6.375 -13.056 1.00 50.06 253 PRO A N 1
ATOM 1975 C CA . PRO A 1 253 ? -13.862 -5.414 -12.846 1.00 50.06 253 PRO A CA 1
ATOM 1976 C C . PRO A 1 253 ? -14.281 -4.077 -13.465 1.00 50.06 253 PRO A C 1
ATOM 1978 O O . PRO A 1 253 ? -14.821 -4.099 -14.576 1.00 50.06 253 PRO A O 1
ATOM 1981 N N . PRO A 1 254 ? -14.095 -2.939 -12.767 1.00 56.56 254 PRO A N 1
ATOM 1982 C CA . PRO A 1 254 ? -14.545 -1.658 -13.282 1.00 56.56 254 PRO A CA 1
ATOM 1983 C C . PRO A 1 254 ? -13.933 -1.470 -14.667 1.00 56.56 254 PRO A C 1
ATOM 1985 O O . PRO A 1 254 ? -12.711 -1.532 -14.818 1.00 56.56 254 PRO A O 1
ATOM 1988 N N . ALA A 1 255 ? -14.781 -1.303 -15.684 1.00 64.44 255 ALA A N 1
ATOM 1989 C CA . ALA A 1 255 ? -14.305 -1.039 -17.032 1.00 64.44 255 ALA A CA 1
ATOM 1990 C C . ALA A 1 255 ? -13.429 0.220 -16.983 1.00 64.44 255 ALA A C 1
ATOM 1992 O O . ALA A 1 255 ? -13.837 1.250 -16.435 1.00 64.44 255 ALA A O 1
ATOM 1993 N N . PHE A 1 256 ? -12.204 0.125 -17.501 1.00 77.06 256 PHE A N 1
ATOM 1994 C CA . PHE A 1 256 ? -11.329 1.288 -17.576 1.00 77.06 256 PHE A CA 1
ATOM 1995 C C . PHE A 1 256 ? -11.956 2.312 -18.520 1.00 77.06 256 PHE A C 1
ATOM 1997 O O . PHE A 1 256 ? -12.405 1.937 -19.607 1.00 77.06 256 PHE A O 1
ATOM 2004 N N . PRO A 1 257 ? -12.024 3.592 -18.124 1.00 76.50 257 PRO A N 1
ATOM 2005 C CA . PRO A 1 257 ? -12.651 4.606 -18.952 1.00 76.50 257 PRO A CA 1
ATOM 2006 C C . PRO A 1 257 ? -11.861 4.775 -20.251 1.00 76.50 257 PRO A C 1
ATOM 2008 O O . PRO A 1 257 ? -10.687 5.141 -20.239 1.00 76.50 257 PRO A O 1
ATOM 2011 N N . THR A 1 258 ? -12.524 4.535 -21.379 1.00 79.56 258 THR A N 1
ATOM 2012 C CA . THR A 1 258 ? -11.968 4.781 -22.718 1.00 79.56 258 THR A CA 1
ATOM 2013 C C . THR A 1 258 ? -12.404 6.125 -23.294 1.00 79.56 258 THR A C 1
ATOM 2015 O O . THR A 1 258 ? -11.904 6.523 -24.344 1.00 79.56 258 THR A O 1
ATOM 2018 N N . ASP A 1 259 ? -13.339 6.817 -22.633 1.00 83.44 259 ASP A N 1
ATOM 2019 C CA . ASP A 1 259 ? -13.835 8.123 -23.061 1.00 83.44 259 ASP A CA 1
ATOM 2020 C C . ASP A 1 259 ? -12.680 9.143 -23.088 1.00 83.44 259 ASP A C 1
ATOM 2022 O O . ASP A 1 259 ? -12.073 9.418 -22.046 1.00 83.44 259 ASP A O 1
ATOM 2026 N N . PRO A 1 260 ? -12.349 9.717 -24.260 1.00 83.94 260 PRO A N 1
ATOM 2027 C CA . PRO A 1 260 ? -11.249 10.662 -24.384 1.00 83.94 260 PRO A CA 1
ATOM 2028 C C . PRO A 1 260 ? -11.474 11.979 -23.627 1.00 83.94 260 PRO A C 1
ATOM 2030 O O . PRO A 1 260 ? -10.495 12.693 -23.401 1.00 83.94 260 PRO A O 1
ATOM 2033 N N . THR A 1 261 ? -12.713 12.297 -23.232 1.00 87.00 261 THR A N 1
ATOM 2034 C CA . THR A 1 261 ? -13.041 13.481 -22.420 1.00 87.00 261 THR A CA 1
ATOM 2035 C C . THR A 1 261 ? -12.574 13.348 -20.971 1.00 87.00 261 THR A C 1
ATOM 2037 O O . THR A 1 261 ? -12.305 14.358 -20.320 1.00 87.00 261 THR A O 1
ATOM 2040 N N . ILE A 1 262 ? -12.401 12.117 -20.475 1.00 87.44 262 ILE A N 1
ATOM 2041 C CA . ILE A 1 262 ? -11.820 11.863 -19.158 1.00 87.44 262 ILE A CA 1
ATOM 2042 C C . ILE A 1 262 ? -10.302 12.076 -19.260 1.00 87.44 262 ILE A C 1
ATOM 2044 O O . ILE A 1 262 ? -9.657 11.433 -20.098 1.00 87.44 262 ILE A O 1
ATOM 2048 N N . PRO A 1 263 ? -9.694 12.939 -18.423 1.00 88.44 263 PRO A N 1
ATOM 2049 C CA . PRO A 1 263 ? -8.260 13.206 -18.477 1.00 88.44 263 PRO A CA 1
ATOM 2050 C C . PRO A 1 263 ? -7.410 11.941 -18.334 1.00 88.44 263 PRO A C 1
ATOM 2052 O O . PRO A 1 263 ? -7.790 10.997 -17.637 1.00 88.44 263 PRO A O 1
ATOM 2055 N N . LEU A 1 264 ? -6.235 11.941 -18.967 1.00 88.50 264 LEU A N 1
ATOM 2056 C CA . LEU A 1 264 ? -5.220 10.909 -18.746 1.00 88.50 264 LEU A CA 1
ATOM 2057 C C . LEU A 1 264 ? -4.834 10.834 -17.267 1.00 88.50 264 LEU A C 1
ATOM 2059 O O . LEU A 1 264 ? -4.924 11.825 -16.536 1.00 88.50 264 LEU A O 1
ATOM 2063 N N . ALA A 1 265 ? -4.393 9.652 -16.844 1.00 88.31 265 ALA A N 1
ATOM 2064 C CA . ALA A 1 265 ? -3.889 9.457 -15.503 1.00 88.31 265 ALA A CA 1
ATOM 2065 C C . ALA A 1 265 ? -2.706 10.394 -15.233 1.00 88.31 265 ALA A C 1
ATOM 2067 O O . ALA A 1 265 ? -1.834 10.576 -16.085 1.00 88.31 265 ALA A O 1
ATOM 2068 N N . ARG A 1 266 ? -2.689 10.996 -14.044 1.00 86.38 266 ARG A N 1
ATOM 2069 C CA . ARG A 1 266 ? -1.637 11.925 -13.619 1.00 86.38 266 ARG A CA 1
ATOM 2070 C C . ARG A 1 266 ? -0.754 11.264 -12.575 1.00 86.38 266 ARG A C 1
ATOM 2072 O O . ARG A 1 266 ? -1.275 10.624 -11.667 1.00 86.38 266 ARG A O 1
ATOM 2079 N N . ILE A 1 267 ? 0.556 11.456 -12.682 1.00 84.56 267 ILE A N 1
ATOM 2080 C CA . ILE A 1 267 ? 1.517 11.066 -11.647 1.00 84.56 267 ILE A CA 1
ATOM 2081 C C . ILE A 1 267 ? 1.997 12.338 -10.950 1.00 84.56 267 ILE A C 1
ATOM 2083 O O . ILE A 1 267 ? 2.444 13.280 -11.599 1.00 84.56 267 ILE A O 1
ATOM 2087 N N . ILE A 1 268 ? 1.873 12.365 -9.628 1.00 82.81 268 ILE A N 1
ATOM 2088 C CA . ILE A 1 268 ? 2.297 13.455 -8.756 1.00 82.81 268 ILE A CA 1
ATOM 2089 C C . ILE A 1 268 ? 3.410 12.916 -7.869 1.00 82.81 268 ILE A C 1
ATOM 2091 O O . ILE A 1 268 ? 3.178 12.036 -7.045 1.00 82.81 268 ILE A O 1
ATOM 2095 N N . ILE A 1 269 ? 4.613 13.459 -8.010 1.00 81.81 269 ILE A N 1
ATOM 2096 C CA . ILE A 1 269 ? 5.734 13.128 -7.130 1.00 81.81 269 ILE A CA 1
ATOM 2097 C C . ILE A 1 269 ? 5.719 14.117 -5.964 1.00 81.81 269 ILE A C 1
ATOM 2099 O O . ILE A 1 269 ? 5.695 15.331 -6.167 1.00 81.81 269 ILE A O 1
ATOM 2103 N N . ARG A 1 270 ? 5.700 13.608 -4.732 1.00 81.06 270 ARG A N 1
ATOM 2104 C CA . ARG A 1 270 ? 5.779 14.418 -3.511 1.00 81.06 270 ARG A CA 1
ATOM 2105 C C . ARG A 1 270 ? 7.176 14.334 -2.894 1.00 81.06 270 ARG A C 1
ATOM 2107 O O . ARG A 1 270 ? 7.870 13.335 -3.089 1.00 81.06 270 ARG A O 1
ATOM 2114 N N . PRO A 1 271 ? 7.590 15.363 -2.130 1.00 77.62 271 PRO A N 1
ATOM 2115 C CA . PRO A 1 271 ? 8.848 15.328 -1.398 1.00 77.62 271 PRO A CA 1
ATOM 2116 C C . PRO A 1 271 ? 8.950 14.109 -0.479 1.00 77.62 271 PRO A C 1
ATOM 2118 O O . PRO A 1 271 ? 7.953 13.643 0.076 1.00 77.62 271 PRO A O 1
ATOM 2121 N N . ARG A 1 272 ? 10.180 13.630 -0.279 1.00 81.62 272 ARG A N 1
ATOM 2122 C CA . ARG A 1 272 ? 10.479 12.549 0.663 1.00 81.62 272 ARG A CA 1
ATOM 2123 C C . ARG A 1 272 ? 10.028 12.920 2.078 1.00 81.62 272 ARG A C 1
ATOM 2125 O O . ARG A 1 272 ? 10.355 13.992 2.587 1.00 81.62 272 ARG A O 1
ATOM 2132 N N . ILE A 1 273 ? 9.332 11.996 2.732 1.00 81.38 273 ILE A N 1
ATOM 2133 C CA . ILE A 1 273 ? 8.936 12.107 4.134 1.00 81.38 273 ILE A CA 1
ATOM 2134 C C . ILE A 1 273 ? 10.100 11.618 4.998 1.00 81.38 273 ILE A C 1
ATOM 2136 O O . ILE A 1 273 ? 10.455 10.441 4.969 1.00 81.38 273 ILE A O 1
ATOM 2140 N N . SER A 1 274 ? 10.685 12.530 5.773 1.00 76.31 274 SER A N 1
ATOM 2141 C CA . SER A 1 274 ? 11.725 12.233 6.763 1.00 76.31 274 SER A CA 1
ATOM 2142 C C . SER A 1 274 ? 11.210 12.505 8.173 1.00 76.31 274 SER A C 1
ATOM 2144 O O . SER A 1 274 ? 10.486 13.475 8.395 1.00 76.31 274 SER A O 1
ATOM 2146 N N . PHE A 1 275 ? 11.611 11.669 9.130 1.00 67.25 275 PHE A N 1
ATOM 2147 C CA . PHE A 1 275 ? 11.256 11.815 10.541 1.00 67.25 275 PHE A CA 1
ATOM 2148 C C . PHE A 1 275 ? 12.449 12.415 11.294 1.00 67.25 275 PHE A C 1
ATOM 2150 O O . PHE A 1 275 ? 13.512 11.806 11.346 1.00 67.25 275 PHE A O 1
ATOM 2157 N N . SER A 1 276 ? 12.308 13.616 11.857 1.00 51.19 276 SER A N 1
ATOM 2158 C CA . SER A 1 276 ? 13.437 14.422 12.354 1.00 51.19 276 SER A CA 1
ATOM 2159 C C . SER A 1 276 ? 13.845 14.176 13.812 1.00 51.19 276 SER A C 1
ATOM 2161 O O . SER A 1 276 ? 14.551 15.006 14.356 1.00 51.19 276 SER A O 1
ATOM 2163 N N . THR A 1 277 ? 13.453 13.051 14.420 1.00 39.56 277 THR A N 1
ATOM 2164 C CA . THR A 1 277 ? 13.263 12.863 15.876 1.00 39.56 277 THR A CA 1
ATOM 2165 C C . THR A 1 277 ? 12.085 13.675 16.437 1.00 39.56 277 THR A C 1
ATOM 2167 O O . THR A 1 277 ? 11.924 14.858 16.167 1.00 39.56 277 THR A O 1
ATOM 2170 N N . GLY A 1 278 ? 11.216 12.978 17.180 1.00 39.47 278 GLY A N 1
ATOM 2171 C CA . GLY A 1 278 ? 10.219 13.537 18.099 1.00 39.47 278 GLY A CA 1
ATOM 2172 C C . GLY A 1 278 ? 9.261 14.606 17.563 1.00 39.47 278 GLY A C 1
ATOM 2173 O O . GLY A 1 278 ? 9.425 15.789 17.833 1.00 39.47 278 GLY A O 1
ATOM 2174 N N . SER A 1 279 ? 8.163 14.186 16.943 1.00 34.53 279 SER A N 1
ATOM 2175 C CA . SER A 1 279 ? 6.884 14.895 17.077 1.00 34.53 279 SER A CA 1
ATOM 2176 C C . SER A 1 279 ? 5.818 13.829 17.286 1.00 34.53 279 SER A C 1
ATOM 2178 O O . SER A 1 279 ? 5.389 13.156 16.353 1.00 34.53 279 SER A O 1
ATOM 2180 N N . ILE A 1 280 ? 5.544 13.584 18.565 1.00 37.06 280 ILE A N 1
ATOM 2181 C CA . ILE A 1 280 ? 4.553 12.641 19.071 1.00 37.06 280 ILE A CA 1
ATOM 2182 C C . ILE A 1 280 ? 3.216 13.373 19.018 1.00 37.06 280 ILE A C 1
ATOM 2184 O O . ILE A 1 280 ? 3.065 14.396 19.680 1.00 37.06 280 ILE A O 1
ATOM 2188 N N . ILE A 1 281 ? 2.266 12.855 18.247 1.00 37.12 281 ILE A N 1
ATOM 2189 C CA . ILE A 1 281 ? 0.853 13.187 18.418 1.00 37.12 281 ILE A CA 1
ATOM 2190 C C . ILE A 1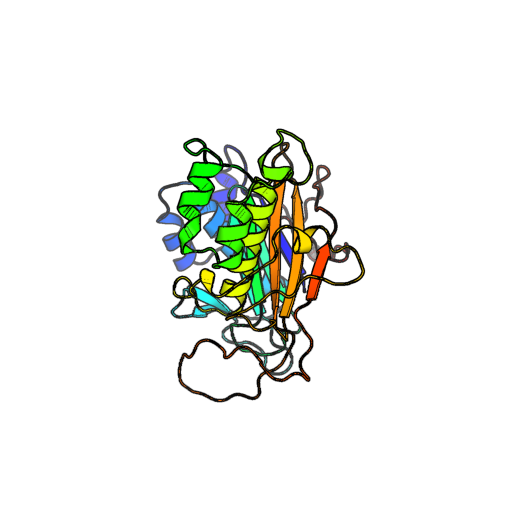 281 ? 0.233 11.948 19.073 1.00 37.12 281 ILE A C 1
ATOM 2192 O O . ILE A 1 281 ? 0.348 10.844 18.542 1.00 37.12 281 ILE A O 1
ATOM 2196 N N . ASP A 1 282 ? -0.277 12.124 20.292 1.00 33.28 282 ASP A N 1
ATOM 2197 C CA . ASP A 1 282 ? -1.007 11.138 21.103 1.00 33.28 282 ASP A CA 1
ATOM 2198 C C . ASP A 1 282 ? -0.389 9.746 21.267 1.00 33.28 282 ASP A C 1
ATOM 2200 O O . ASP A 1 282 ? -1.071 8.728 21.189 1.00 33.28 282 ASP A O 1
ATOM 2204 N N . ASN A 1 283 ? 0.907 9.696 21.596 1.00 32.75 283 ASN A N 1
ATOM 2205 C CA . ASN A 1 283 ? 1.556 8.524 22.203 1.00 32.75 283 ASN A CA 1
ATOM 2206 C C . ASN A 1 283 ? 1.253 7.174 21.522 1.00 32.75 283 ASN A C 1
ATOM 2208 O O . ASN A 1 283 ? 1.124 6.154 22.202 1.00 32.75 283 ASN A O 1
ATOM 2212 N N . GLU A 1 284 ? 1.166 7.224 20.188 1.00 37.06 284 GLU A N 1
ATOM 2213 C CA . GLU A 1 284 ? 1.576 6.246 19.181 1.00 37.06 284 GLU A CA 1
ATOM 2214 C C . GLU A 1 284 ? 0.612 6.196 18.011 1.00 37.06 284 GLU A C 1
ATOM 2216 O O . GLU A 1 284 ? -0.478 5.654 18.136 1.00 37.06 284 GLU A O 1
ATOM 2221 N N . ILE A 1 285 ? 1.081 6.729 16.881 1.00 39.28 285 ILE A N 1
ATOM 2222 C CA . ILE A 1 285 ? 0.769 6.435 15.472 1.00 39.28 285 ILE A CA 1
ATOM 2223 C C . ILE A 1 285 ? 1.225 7.701 14.719 1.00 39.28 285 ILE A C 1
ATOM 2225 O O . ILE A 1 285 ? 0.830 8.805 15.082 1.00 39.28 285 ILE A O 1
ATOM 2229 N N . TYR A 1 286 ? 2.107 7.594 13.714 1.00 45.53 286 TYR A N 1
ATOM 2230 C CA . TYR A 1 286 ? 2.536 8.790 12.981 1.00 45.53 286 TYR A CA 1
ATOM 2231 C C . TYR A 1 286 ? 1.420 9.152 12.002 1.00 45.53 286 TYR A C 1
ATOM 2233 O O . TYR A 1 286 ? 0.998 8.339 11.184 1.00 45.53 286 TYR A O 1
ATOM 2241 N N . MET A 1 287 ? 0.899 10.366 12.079 1.00 39.97 287 MET A N 1
ATOM 2242 C CA . MET A 1 287 ? -0.090 10.857 11.122 1.00 39.97 287 MET A CA 1
ATOM 2243 C C . MET A 1 287 ? 0.384 12.211 10.654 1.00 39.97 287 MET A C 1
ATOM 2245 O O . MET A 1 287 ? 0.731 13.063 11.469 1.00 39.97 287 MET A O 1
ATOM 2249 N N . ARG A 1 288 ? 0.501 12.369 9.339 1.00 36.59 288 ARG A N 1
ATOM 2250 C CA . ARG A 1 288 ? 0.915 13.623 8.729 1.00 36.59 288 ARG A CA 1
ATOM 2251 C C . ARG A 1 288 ? 0.040 13.853 7.514 1.00 36.59 288 ARG A C 1
ATOM 2253 O O . ARG A 1 288 ? 0.084 13.058 6.586 1.00 36.59 288 ARG A O 1
ATOM 2260 N N . ASP A 1 289 ? -0.738 14.918 7.520 1.00 35.94 289 ASP A N 1
ATOM 2261 C CA . ASP A 1 289 ? -1.415 15.381 6.317 1.00 35.94 289 ASP A CA 1
ATOM 2262 C C . ASP A 1 289 ? -0.390 15.741 5.216 1.00 35.94 289 ASP A C 1
ATOM 2264 O O . ASP A 1 289 ? 0.809 15.928 5.459 1.00 35.94 289 ASP A O 1
ATOM 2268 N N . ALA A 1 290 ? -0.845 15.784 3.963 1.00 33.38 290 ALA A N 1
ATOM 2269 C CA . ALA A 1 290 ? 0.023 16.061 2.819 1.00 33.38 290 ALA A CA 1
ATOM 2270 C C . ALA A 1 290 ? 0.450 17.543 2.737 1.00 33.38 290 ALA A C 1
ATOM 2272 O O . ALA A 1 290 ? 1.371 17.870 1.984 1.00 33.38 290 ALA A O 1
ATOM 2273 N N . GLU A 1 291 ? -0.191 18.423 3.511 1.00 33.16 291 GLU A N 1
ATOM 2274 C CA . GLU A 1 291 ? 0.040 19.868 3.530 1.00 33.16 291 GLU A CA 1
ATOM 2275 C C . GLU A 1 291 ? 0.804 20.387 4.768 1.00 33.16 291 GLU A C 1
ATOM 2277 O O . GLU A 1 291 ? 1.218 21.547 4.775 1.00 33.16 291 GLU A O 1
ATOM 2282 N N . GLY A 1 292 ? 1.102 19.550 5.767 1.00 32.84 292 GLY A N 1
ATOM 2283 C CA . GLY A 1 292 ? 1.939 19.924 6.908 1.00 32.84 292 GLY A CA 1
ATOM 2284 C C . GLY A 1 292 ? 1.234 20.759 7.981 1.00 32.84 292 GLY A C 1
ATOM 2285 O O . GLY A 1 292 ? 1.918 21.505 8.689 1.00 32.84 292 GLY A O 1
ATOM 2286 N N . VAL A 1 293 ? -0.088 20.641 8.128 1.00 29.30 293 VAL A N 1
ATOM 2287 C CA . VAL A 1 293 ? -0.867 21.319 9.170 1.00 29.30 293 VAL A CA 1
ATOM 2288 C C . VAL A 1 293 ? -1.331 20.298 10.213 1.00 29.30 293 VAL A C 1
ATOM 2290 O O . VAL A 1 293 ? -2.104 19.385 9.955 1.00 29.30 293 VAL A O 1
ATOM 2293 N N . ILE A 1 294 ? -0.828 20.461 11.436 1.00 32.38 294 ILE A N 1
ATOM 2294 C CA . ILE A 1 294 ? -1.203 19.651 12.598 1.00 32.38 294 ILE A CA 1
ATOM 2295 C C . ILE A 1 294 ? -2.501 20.223 13.178 1.00 32.38 294 ILE A C 1
ATOM 2297 O O . ILE A 1 294 ? -2.496 21.362 13.645 1.00 32.38 294 ILE A O 1
ATOM 2301 N N . ASP A 1 295 ? -3.579 19.436 13.196 1.00 27.00 295 ASP A N 1
ATOM 2302 C CA . ASP A 1 295 ? -4.768 19.728 14.003 1.00 27.00 295 ASP A CA 1
ATOM 2303 C C . ASP A 1 295 ? -4.653 19.001 15.353 1.00 27.00 295 ASP A C 1
ATOM 2305 O O . ASP A 1 295 ? -4.724 17.773 15.446 1.00 27.00 295 ASP A O 1
ATOM 2309 N N . THR A 1 296 ? -4.371 19.765 16.407 1.00 27.22 296 THR A N 1
ATOM 2310 C CA . THR A 1 296 ? -4.316 19.288 17.791 1.00 27.22 296 THR A CA 1
ATOM 2311 C C . THR A 1 296 ? -5.721 19.326 18.380 1.00 27.22 296 THR A C 1
ATOM 2313 O O . THR A 1 296 ? -6.160 20.374 18.853 1.00 27.22 296 THR A O 1
ATOM 2316 N N . ALA A 1 297 ? -6.428 18.200 18.384 1.00 26.98 297 ALA A N 1
ATOM 2317 C CA . ALA A 1 297 ? -7.770 18.142 18.958 1.00 26.98 297 ALA A CA 1
ATOM 2318 C C . ALA A 1 297 ? -7.981 16.937 19.881 1.00 26.98 297 ALA A C 1
ATOM 2320 O O . ALA A 1 297 ? -8.928 16.184 19.690 1.00 26.98 297 ALA A O 1
ATOM 2321 N N . VAL A 1 298 ? -7.154 16.799 20.926 1.00 27.22 298 VAL A N 1
ATOM 2322 C CA . VAL A 1 298 ? -7.565 16.165 22.193 1.00 27.22 298 VAL A CA 1
ATOM 2323 C C . VAL A 1 298 ? -6.835 16.829 23.369 1.00 27.22 298 VAL A C 1
ATOM 2325 O O . VAL A 1 298 ? -5.934 16.256 23.965 1.00 27.22 298 VAL A O 1
ATOM 2328 N N . ASP A 1 299 ? -7.261 18.033 23.748 1.00 25.11 299 ASP A N 1
ATOM 2329 C CA . ASP A 1 299 ? -7.181 18.450 25.152 1.00 25.11 299 ASP A CA 1
ATOM 2330 C C . ASP A 1 299 ? -8.616 18.522 25.677 1.00 25.11 299 ASP A C 1
ATOM 2332 O O . ASP A 1 299 ? -9.383 19.438 25.375 1.00 25.11 299 ASP A O 1
ATOM 2336 N N . ARG A 1 300 ? -9.010 17.499 26.438 1.00 34.44 300 ARG A N 1
ATOM 2337 C CA . ARG A 1 300 ? -10.085 17.621 27.421 1.00 34.44 300 ARG A CA 1
ATOM 2338 C C . ARG A 1 300 ? -9.450 17.516 28.796 1.00 34.44 300 ARG A C 1
ATOM 2340 O O . ARG A 1 300 ? -9.293 16.418 29.320 1.00 34.44 300 ARG A O 1
ATOM 2347 N N . GLU A 1 301 ? -9.193 18.664 29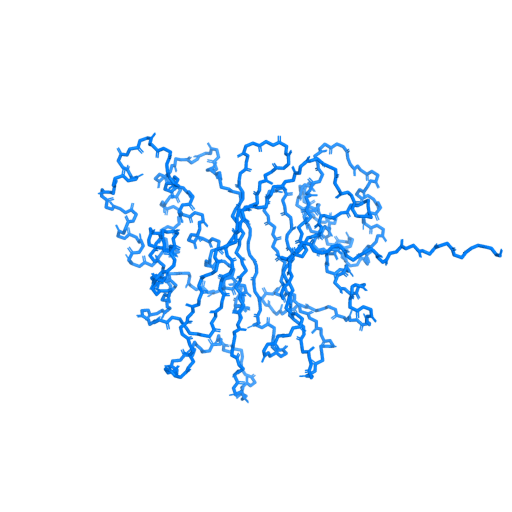.402 1.00 27.52 301 GLU A N 1
ATOM 2348 C CA . GLU A 1 301 ? -9.304 18.800 30.850 1.00 27.52 301 GLU A CA 1
ATOM 2349 C C . GLU A 1 301 ? -10.452 19.761 31.162 1.00 27.52 301 GLU A C 1
ATOM 2351 O O . GLU A 1 301 ? -10.261 20.945 31.410 1.00 27.52 301 GLU A O 1
ATOM 2356 N N . ASP A 1 302 ? -11.667 19.207 31.166 1.00 33.91 302 ASP A N 1
ATOM 2357 C CA . ASP A 1 302 ? -12.621 19.557 32.211 1.00 33.91 302 ASP A CA 1
ATOM 2358 C C . ASP A 1 302 ? -12.282 18.688 33.428 1.00 33.91 302 ASP A C 1
ATOM 2360 O O . ASP A 1 302 ? -12.442 17.462 33.419 1.00 33.91 302 ASP A O 1
ATOM 2364 N N . LYS A 1 303 ? -11.822 19.336 34.492 1.00 25.08 303 LYS A N 1
ATOM 2365 C CA . LYS A 1 303 ? -11.972 18.876 35.874 1.00 25.08 303 LYS A CA 1
ATOM 2366 C C . LYS A 1 303 ? -12.409 20.089 36.704 1.00 25.08 303 LYS A C 1
ATOM 2368 O O . LYS A 1 303 ? -12.020 21.202 36.373 1.00 25.08 303 LYS A O 1
ATOM 2373 N N . PRO A 1 304 ? -13.225 19.837 37.735 1.00 36.00 304 PRO A N 1
ATOM 2374 C CA . PRO A 1 304 ? -14.520 20.471 38.010 1.00 36.00 304 PRO A CA 1
ATOM 2375 C C . PRO A 1 304 ? -14.513 21.984 38.230 1.00 36.00 304 PRO A C 1
ATOM 2377 O O . PRO A 1 304 ? -13.512 22.505 38.767 1.00 36.00 304 PRO A O 1
#

Secondary structure (DSSP, 8-state):
-EEEEEEPPPS--HHHHHHHHHTS-HHHHHHHTT-SSHHHHHHHHHHHHHHHHHHHHTTS---EEE-TT--EEETT--SSS--EEEEEEETTEEEEEEETT-S-SSSTTEEEEEEE----TT--HHHHHHHHGGGS-HHHHHHHHS--HHHH----SS-HHHHHHHHHHHHHHHHHHHT-GGGS-GGGEE--TTHHHH--SS-PPPPEETTEEPBSEEEEEEEEE-TTSS-EEEEEEEEE-S------SS-PPPPPP--TTSPBPEEEEPPPB---S---STTS-EEE-TT-------------

Solvent-accessible surface area (backbone atoms only — not comparable to full-atom values): 17771 Å² total; per-residue (Å²): 107,40,45,33,43,30,66,58,81,79,79,93,50,65,72,57,50,52,54,55,47,69,75,47,55,68,69,56,44,57,57,36,69,68,45,89,48,70,70,59,24,46,48,51,47,50,51,51,50,53,54,49,46,52,33,61,77,64,75,47,97,67,47,77,44,61,48,98,59,62,50,56,36,55,69,74,56,43,86,92,55,7,56,32,42,28,68,30,60,36,96,53,39,24,40,38,35,38,28,70,71,32,50,45,73,56,73,48,29,26,11,29,22,42,40,62,69,65,78,58,93,90,49,54,73,69,59,48,51,58,74,47,46,82,50,38,14,76,67,46,53,50,61,77,68,48,97,39,74,69,73,74,47,100,62,97,57,83,43,57,66,52,35,52,48,48,51,48,27,47,51,48,2,43,41,42,10,59,48,55,43,91,78,58,68,48,32,42,44,39,61,54,56,69,47,59,75,66,42,75,90,81,63,68,58,67,48,21,44,79,86,38,67,37,33,32,34,36,36,41,38,32,39,38,47,45,76,86,55,92,55,45,26,44,34,22,38,20,35,43,70,55,63,79,91,78,87,69,104,60,98,63,80,76,76,76,57,78,58,81,87,47,53,65,50,45,79,44,82,49,79,69,45,71,60,87,71,89,84,80,58,84,91,77,54,47,69,53,51,84,83,75,70,86,82,89,83,84,85,83,81,87,73,135

pLDDT: mean 77.0, std 19.21, range [25.08, 97.5]

Foldseek 3Di:
DFKFKFFQDDDDCVVVLVVLLVVDDPVLNVVLVPDPDPSVSSLSSLQRVVVVVVCVVVVDDWDWDADPLGFIATPPADQVFGKEKGWEDDDGMIMMDIDRRFQGNDNQFKFKYKFWLDDDPVDDPVRVCVVCVQLAAPVRNVVVPDPDPLNVDPDDDCRVSNLVQVLVRVLRGNVSSLSVHPPDRNNQWHAPSVQQVVPDDDDRDFGGGNNHGFFQKEKEWEWEQDQPDRIIMIMIMIGGRHHDPDDDPDPDRPPGDPPPVGGTYYYHYAYYHYDPPDDDDPPGTGTATSVGDDDNPDDDPDDD

Nearest PDB structures (foldseek):
  2c43-assembly1_A  TM=7.484E-01  e=3.039E-14  Homo sapiens
  1qr0-assembly1_A  TM=7.002E-01  e=4.212E-11  Bacillus subtilis
  1ftf-assembly1_C  TM=6.945E-01  e=4.752E-03  Streptococcus pneumoniae
  1fte-assembly1_C  TM=7.028E-01  e=1.336E-02  Streptococcus pneumoniae
  4jm7-assembly1_A  TM=6.137E-01  e=9.345E-02  Staphylococcus aureus subsp. aureus COL

Radius of gyration: 20.04 Å; Cα contacts (8 Å, |Δi|>4): 510; chains: 1; bounding box: 53×38×62 Å